Protein AF-A0A976EIW9-F1 (afdb_monomer_lite)

Structure (mmCIF, N/CA/C/O backbone):
data_AF-A0A976EIW9-F1
#
_entry.id   AF-A0A976EIW9-F1
#
loop_
_atom_site.group_PDB
_atom_site.id
_atom_site.type_symbol
_atom_site.label_atom_id
_atom_site.label_alt_id
_atom_site.label_comp_id
_atom_site.label_asym_id
_atom_site.label_entity_id
_atom_site.label_seq_id
_atom_site.pdbx_PDB_ins_code
_atom_site.Cartn_x
_atom_site.Cartn_y
_atom_site.Cartn_z
_atom_site.occupancy
_atom_site.B_iso_or_equiv
_atom_site.auth_seq_id
_atom_site.auth_comp_id
_atom_site.auth_asym_id
_atom_site.auth_atom_id
_atom_site.pdbx_PDB_model_num
ATOM 1 N N . MET A 1 1 ? -5.905 10.922 73.912 1.00 37.28 1 MET A N 1
ATOM 2 C CA . MET A 1 1 ? -5.628 12.313 74.341 1.00 37.28 1 MET A CA 1
ATOM 3 C C . MET A 1 1 ? -5.748 13.188 73.104 1.00 37.28 1 MET A C 1
ATOM 5 O O . MET A 1 1 ? -4.954 12.961 72.211 1.00 37.28 1 MET A O 1
ATOM 9 N N . PHE A 1 2 ? -6.686 14.102 72.864 1.00 36.53 2 PHE A N 1
ATOM 10 C CA . PHE A 1 2 ? -7.893 14.659 73.499 1.00 36.53 2 PHE A CA 1
ATOM 11 C C . PHE A 1 2 ? -8.875 14.882 72.313 1.00 36.53 2 PHE A C 1
ATOM 13 O O . PHE A 1 2 ? -8.432 15.310 71.257 1.00 36.53 2 PHE A O 1
ATOM 20 N N . HIS A 1 3 ? -10.076 14.302 72.273 1.00 32.69 3 HIS A N 1
ATOM 21 C CA . HIS A 1 3 ? -11.368 14.799 72.779 1.00 32.69 3 HIS A CA 1
ATOM 22 C C . HIS A 1 3 ? -11.937 16.111 72.160 1.00 32.69 3 HIS A C 1
ATOM 24 O O . HIS A 1 3 ? -11.468 17.184 72.512 1.00 32.69 3 HIS A O 1
ATOM 30 N N . ILE A 1 4 ? -13.043 15.934 71.390 1.00 37.38 4 ILE A N 1
ATOM 31 C CA . ILE A 1 4 ? -14.327 16.704 71.290 1.00 37.38 4 ILE A CA 1
ATOM 32 C C . ILE A 1 4 ? -14.274 18.174 70.801 1.00 37.38 4 ILE A C 1
ATOM 34 O O . ILE A 1 4 ? -13.335 18.883 71.107 1.00 37.38 4 ILE A O 1
ATOM 38 N N . ASN A 1 5 ? -15.218 18.753 70.039 1.00 33.84 5 ASN A N 1
ATOM 39 C CA . ASN A 1 5 ? -16.668 18.558 69.867 1.00 33.84 5 ASN A CA 1
ATOM 40 C C . ASN A 1 5 ? -17.166 19.280 68.581 1.00 33.84 5 ASN A C 1
ATOM 42 O O . ASN A 1 5 ? -16.613 20.311 68.208 1.00 33.84 5 ASN A O 1
ATOM 46 N N . ASN A 1 6 ? -18.254 18.781 67.981 1.00 39.19 6 ASN A N 1
ATOM 47 C CA . ASN A 1 6 ? -19.183 19.505 67.081 1.00 39.19 6 ASN A CA 1
ATOM 48 C C . ASN A 1 6 ? -20.196 20.306 67.945 1.00 39.19 6 ASN A C 1
ATOM 50 O O . ASN A 1 6 ? -20.383 19.901 69.098 1.00 39.19 6 ASN A O 1
ATOM 54 N N . PRO A 1 7 ? -20.862 21.389 67.472 1.00 48.81 7 PRO A N 1
ATOM 55 C CA . PRO A 1 7 ? -22.228 21.243 66.902 1.00 48.81 7 PRO A CA 1
ATOM 56 C C . PRO A 1 7 ? -22.649 22.326 65.856 1.00 48.81 7 PRO A C 1
ATOM 58 O O . PRO A 1 7 ? -22.110 23.425 65.833 1.00 48.81 7 PRO A O 1
ATOM 61 N N . LEU A 1 8 ? -23.435 21.948 64.833 1.00 37.03 8 LEU A N 1
ATOM 62 C CA . LEU A 1 8 ? -24.877 22.230 64.576 1.00 37.03 8 LEU A CA 1
ATOM 63 C C . LEU A 1 8 ? -25.307 23.708 64.397 1.00 37.03 8 LEU A C 1
ATOM 65 O O . LEU A 1 8 ? -25.127 24.510 65.302 1.00 37.03 8 LEU A O 1
ATOM 69 N N . GLU A 1 9 ? -25.985 23.995 63.271 1.00 35.09 9 GLU A N 1
ATOM 70 C CA . GLU A 1 9 ? -27.363 24.553 63.159 1.00 35.09 9 GLU A CA 1
ATOM 71 C C . GLU A 1 9 ? -27.594 25.533 61.984 1.00 35.09 9 GLU A C 1
ATOM 73 O O . GLU A 1 9 ? -26.761 26.377 61.670 1.00 35.09 9 GLU A O 1
ATOM 78 N N . GLY A 1 10 ? -28.810 25.442 61.416 1.00 33.94 10 GLY A N 1
ATOM 79 C CA . GLY A 1 10 ? -29.507 26.482 60.639 1.00 33.94 10 GLY A CA 1
ATOM 80 C C . GLY A 1 10 ? -29.412 26.321 59.117 1.00 33.94 10 GLY A C 1
ATOM 81 O O . GLY A 1 10 ? -28.324 26.281 58.567 1.00 33.94 10 GLY A O 1
ATOM 82 N N . GLY A 1 11 ? -30.476 26.251 58.320 1.00 33.97 11 GLY A N 1
ATOM 83 C CA . GLY A 1 11 ? -31.906 26.458 58.526 1.00 33.97 11 GLY A CA 1
ATOM 84 C C . GLY A 1 11 ? -32.572 26.518 57.139 1.00 33.97 11 GLY A C 1
ATOM 85 O O . GLY A 1 11 ? -31.956 26.943 56.163 1.00 33.97 11 GLY A O 1
ATOM 86 N N . GLU A 1 12 ? -33.802 26.024 57.049 1.00 35.94 12 GLU A N 1
ATOM 87 C CA . GLU A 1 12 ? -34.634 25.945 55.843 1.00 35.94 12 GLU A CA 1
ATOM 88 C C . GLU A 1 12 ? -35.041 27.324 55.290 1.00 35.94 12 GLU A C 1
ATOM 90 O O . GLU A 1 12 ? -35.293 28.244 56.063 1.00 35.94 12 GLU A O 1
ATOM 95 N N . ALA A 1 13 ? -35.258 27.429 53.970 1.00 37.19 13 ALA A N 1
ATOM 96 C CA . ALA A 1 13 ? -36.383 28.198 53.419 1.00 37.19 13 ALA A CA 1
ATOM 97 C C . ALA A 1 13 ? -36.671 27.830 51.952 1.00 37.19 13 ALA A C 1
ATOM 99 O O . ALA A 1 13 ? -35.917 28.115 51.025 1.00 37.19 13 ALA A O 1
ATOM 100 N N . THR A 1 14 ? -37.833 27.218 51.768 1.00 35.38 14 THR A N 1
ATOM 101 C CA . THR A 1 14 ? -38.538 26.943 50.516 1.00 35.38 14 THR A CA 1
ATOM 102 C C . THR A 1 14 ? -38.994 28.216 49.792 1.00 35.38 14 THR A C 1
ATOM 104 O O . THR A 1 14 ? -39.603 29.082 50.417 1.00 35.38 14 THR A O 1
ATOM 107 N N . ALA A 1 15 ? -38.879 28.259 48.461 1.00 38.59 15 ALA A N 1
ATOM 108 C CA . ALA A 1 15 ? -39.671 29.158 47.619 1.00 38.59 15 ALA A CA 1
ATOM 109 C C . ALA A 1 15 ? -40.375 28.359 46.513 1.00 38.59 15 ALA A C 1
ATOM 111 O O . ALA A 1 15 ? -39.777 27.909 45.540 1.00 38.59 15 ALA A O 1
ATOM 112 N N . ARG A 1 16 ? -41.685 28.175 46.706 1.00 36.56 16 ARG A N 1
ATOM 113 C CA . ARG A 1 16 ? -42.640 27.665 45.719 1.00 36.56 16 ARG A CA 1
ATOM 114 C C . ARG A 1 16 ? -42.837 28.719 44.628 1.00 36.56 16 ARG A C 1
ATOM 116 O O . ARG A 1 16 ? -43.225 29.844 44.948 1.00 36.56 16 ARG A O 1
ATOM 123 N N . HIS A 1 17 ? -42.696 28.348 43.357 1.00 37.19 17 HIS A N 1
ATOM 124 C CA . HIS A 1 17 ? -43.295 29.102 42.255 1.00 37.19 17 HIS A CA 1
ATOM 125 C C . HIS A 1 17 ? -44.243 28.229 41.429 1.00 37.19 17 HIS A C 1
ATOM 127 O O . HIS A 1 17 ? -43.867 27.280 40.753 1.00 37.19 17 HIS A O 1
ATOM 133 N N . LYS A 1 18 ? -45.511 28.587 41.637 1.00 38.09 18 LYS A N 1
ATOM 134 C CA . LYS A 1 18 ? -46.751 28.370 40.897 1.00 38.09 18 LYS A CA 1
ATOM 135 C C . LYS A 1 18 ? -46.611 27.885 39.447 1.00 38.09 18 LYS A C 1
ATOM 137 O O . LYS A 1 18 ? -46.052 28.563 38.595 1.00 38.09 18 LYS A O 1
ATOM 142 N N . PHE A 1 19 ? -47.266 26.752 39.208 1.00 31.73 19 PHE A N 1
ATOM 143 C CA . PHE A 1 19 ? -47.867 26.351 37.940 1.00 31.73 19 PHE A CA 1
ATOM 144 C C . PHE A 1 19 ? -49.027 27.293 37.573 1.00 31.73 19 PHE A C 1
ATOM 146 O O . PHE A 1 19 ? -49.918 27.504 38.395 1.00 31.73 19 PHE A O 1
ATOM 153 N N . GLU A 1 20 ? -49.063 27.748 36.322 1.00 35.25 20 GLU A N 1
ATOM 154 C CA . GLU A 1 20 ? -50.286 28.121 35.602 1.00 35.25 20 GLU A CA 1
ATOM 155 C C . GLU A 1 20 ? -50.246 27.464 34.206 1.00 35.25 20 GLU A C 1
ATOM 157 O O . GLU A 1 20 ? -49.209 27.531 33.540 1.00 35.25 20 GLU A O 1
ATOM 162 N N . PRO A 1 21 ? -51.322 26.784 33.764 1.00 43.28 21 PRO A N 1
ATOM 163 C CA . PRO A 1 21 ? -51.395 26.124 32.464 1.00 43.28 21 PRO A CA 1
ATOM 164 C C . PRO A 1 21 ? -52.108 27.000 31.421 1.00 43.28 21 PRO A C 1
ATOM 166 O O . PRO A 1 21 ? -52.952 27.809 31.788 1.00 43.28 21 PRO A O 1
ATOM 169 N N . HIS A 1 22 ? -51.793 26.761 30.137 1.00 31.56 22 HIS A N 1
ATOM 170 C CA . HIS A 1 22 ? -52.449 27.181 28.873 1.00 31.56 22 HIS A CA 1
ATOM 171 C C . HIS A 1 22 ? -51.373 27.724 27.907 1.00 31.56 22 HIS A C 1
ATOM 173 O O . HIS A 1 22 ? -50.565 28.552 28.291 1.00 31.56 22 HIS A O 1
ATOM 179 N N . ARG A 1 23 ? -51.232 27.303 26.647 1.00 37.03 23 ARG A N 1
ATOM 180 C CA . ARG A 1 23 ? -52.190 26.865 25.626 1.00 37.03 23 ARG A CA 1
ATOM 181 C C . ARG A 1 23 ? -51.560 25.785 24.743 1.00 37.03 23 ARG A C 1
ATOM 183 O O . ARG A 1 23 ? -50.399 25.878 24.360 1.00 37.03 23 ARG A O 1
ATOM 190 N N . VAL A 1 24 ? -52.393 24.820 24.374 1.00 40.66 24 VAL A N 1
ATOM 191 C CA . VAL A 1 24 ? -52.200 23.917 23.239 1.00 40.66 24 VAL A CA 1
ATOM 192 C C . VAL A 1 24 ? -52.216 24.763 21.965 1.00 40.66 24 VAL A C 1
ATOM 194 O O . VAL A 1 24 ? -53.214 25.428 21.702 1.00 40.66 24 VAL A O 1
ATOM 197 N N . ASN A 1 25 ? -51.129 24.742 21.195 1.00 35.72 25 ASN A N 1
ATOM 198 C CA . ASN A 1 25 ? -51.134 25.178 19.803 1.00 35.72 25 ASN A CA 1
ATOM 199 C C . ASN A 1 25 ? -50.901 23.951 18.922 1.00 35.72 25 ASN A C 1
ATOM 201 O O . ASN A 1 25 ? -49.904 23.242 19.060 1.00 35.72 25 ASN A O 1
ATOM 205 N N . GLU A 1 26 ? -51.882 23.707 18.060 1.00 39.16 26 GLU A N 1
ATOM 206 C CA . GLU A 1 26 ? -51.906 22.679 17.027 1.00 39.16 26 GLU A CA 1
ATOM 207 C C . GLU A 1 26 ? -50.726 22.810 16.047 1.00 39.16 26 GLU A C 1
ATOM 209 O O . GLU A 1 26 ? -50.229 23.916 15.808 1.00 39.16 26 GLU A O 1
ATOM 214 N N . PRO A 1 27 ? -50.282 21.701 15.431 1.00 36.59 27 PRO A N 1
ATOM 215 C CA . PRO A 1 27 ? -49.171 21.725 14.496 1.00 36.59 27 PRO A CA 1
ATOM 216 C C . PRO A 1 27 ? -49.603 22.288 13.135 1.00 36.59 27 PRO A C 1
ATOM 218 O O . PRO A 1 27 ? -50.502 21.766 12.468 1.00 36.59 27 PRO A O 1
ATOM 221 N N . LEU A 1 28 ? -48.901 23.333 12.694 1.00 36.38 28 LEU A N 1
ATOM 222 C CA . LEU A 1 28 ? -48.935 23.830 11.322 1.00 36.38 28 LEU A CA 1
ATOM 223 C C . LEU A 1 28 ? -48.510 22.708 10.363 1.00 36.38 28 LEU A C 1
ATOM 225 O O . LEU A 1 28 ? -47.370 22.247 10.364 1.00 36.38 28 LEU A O 1
ATOM 229 N N . LYS A 1 29 ? -49.465 22.268 9.538 1.00 39.59 29 LYS A N 1
ATOM 230 C CA . LYS A 1 29 ? -49.255 21.390 8.384 1.00 39.59 29 LYS A CA 1
ATOM 231 C C . LYS A 1 29 ? -48.404 22.113 7.337 1.00 39.59 29 LYS A C 1
ATOM 233 O O . LYS A 1 29 ? -48.944 22.730 6.421 1.00 39.59 29 LYS A 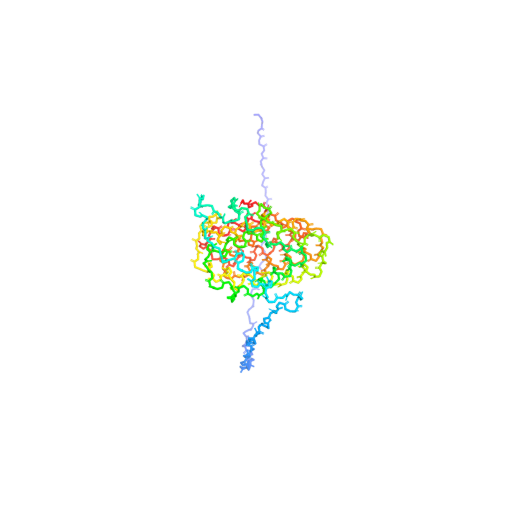O 1
ATOM 238 N N . GLU A 1 30 ? -47.087 21.987 7.427 1.00 35.94 30 GLU A N 1
ATOM 239 C CA . GLU A 1 30 ? -46.219 22.222 6.276 1.00 35.94 30 GLU A CA 1
ATOM 240 C C . GLU A 1 30 ? -46.241 20.987 5.372 1.00 35.94 30 GLU A C 1
ATOM 242 O O . GLU A 1 30 ? -45.741 19.909 5.701 1.00 35.94 30 GLU A O 1
ATOM 247 N N . LYS A 1 31 ? -46.879 21.153 4.211 1.00 37.44 31 LYS A N 1
ATOM 248 C CA . LYS A 1 31 ? -46.794 20.231 3.082 1.00 37.44 31 LYS A CA 1
ATOM 249 C C . LYS A 1 31 ? -45.329 20.137 2.651 1.00 37.44 31 LYS A C 1
ATOM 251 O O . LYS A 1 31 ? -44.821 21.028 1.981 1.00 37.44 31 LYS A O 1
ATOM 256 N N . ARG A 1 32 ? -44.649 19.055 3.032 1.00 33.72 32 ARG A N 1
ATOM 257 C CA . ARG A 1 32 ? -43.401 18.646 2.384 1.00 33.72 32 ARG A CA 1
ATOM 258 C C . ARG A 1 32 ? -43.752 17.949 1.079 1.00 33.72 32 ARG A C 1
ATOM 260 O O . ARG A 1 32 ? -44.224 16.813 1.080 1.00 33.72 32 ARG A O 1
ATOM 267 N N . ASP A 1 33 ? -43.517 18.658 -0.015 1.00 31.86 33 ASP A N 1
ATOM 268 C CA . ASP A 1 33 ? -43.526 18.100 -1.356 1.00 31.86 33 ASP A CA 1
ATOM 269 C C . ASP A 1 33 ? -42.524 16.944 -1.444 1.00 31.86 33 ASP A C 1
ATOM 271 O O . ASP A 1 33 ? -41.317 17.092 -1.228 1.00 31.86 33 ASP A O 1
ATOM 275 N N . MET A 1 34 ? -43.055 15.765 -1.768 1.00 38.59 34 MET A N 1
ATOM 276 C CA . MET A 1 34 ? -42.294 14.593 -2.175 1.00 38.59 34 MET A CA 1
ATOM 277 C C . MET A 1 34 ? -41.695 14.841 -3.563 1.00 38.59 34 MET A C 1
ATOM 279 O O . MET A 1 34 ? -42.198 14.359 -4.573 1.00 38.59 34 MET A O 1
ATOM 283 N N . ALA A 1 35 ? -40.587 15.575 -3.616 1.00 34.28 35 ALA A N 1
ATOM 284 C CA . ALA A 1 35 ? -39.688 15.551 -4.759 1.00 34.28 35 ALA A CA 1
ATOM 285 C C . ALA A 1 35 ? -38.586 14.522 -4.481 1.00 34.28 35 ALA A C 1
ATOM 287 O O . ALA A 1 35 ? -37.583 14.786 -3.820 1.00 34.28 35 ALA A O 1
ATOM 288 N N . SER A 1 36 ? -38.833 13.312 -4.979 1.00 35.66 36 SER A N 1
ATOM 289 C CA . SER A 1 36 ? -37.905 12.190 -5.073 1.00 35.66 36 SER A CA 1
ATOM 290 C C . SER A 1 36 ? -36.561 12.630 -5.671 1.00 35.66 36 SER A C 1
ATOM 292 O O . SER A 1 36 ? -36.378 12.620 -6.888 1.00 35.66 36 SER A O 1
ATOM 294 N N . ASN A 1 37 ? -35.591 12.979 -4.824 1.00 31.27 37 ASN A N 1
ATOM 295 C CA . ASN A 1 37 ? -34.235 13.299 -5.255 1.00 31.27 37 ASN A CA 1
ATOM 296 C C . ASN A 1 37 ? -33.452 11.997 -5.483 1.00 31.27 37 ASN A C 1
ATOM 298 O O . ASN A 1 37 ? -32.599 11.599 -4.691 1.00 31.27 37 ASN A O 1
ATOM 302 N N . LYS A 1 38 ? -33.767 11.316 -6.593 1.00 36.06 38 LYS A N 1
ATOM 303 C CA . LYS A 1 38 ? -32.890 10.324 -7.225 1.00 36.06 38 LYS A CA 1
ATOM 304 C C . LYS A 1 38 ? -31.635 11.058 -7.710 1.00 36.06 38 LYS A C 1
ATOM 306 O O . LYS A 1 38 ? -31.488 11.340 -8.897 1.00 36.06 38 LYS A O 1
ATOM 311 N N . LYS A 1 39 ? -30.713 11.381 -6.801 1.00 35.50 39 LYS A N 1
ATOM 312 C CA . LYS A 1 39 ? -29.354 11.772 -7.181 1.00 35.50 39 LYS A CA 1
ATOM 313 C C . LYS A 1 39 ? -28.628 10.526 -7.670 1.00 35.50 39 LYS A C 1
ATOM 315 O O . LYS A 1 39 ? -28.059 9.763 -6.901 1.00 35.50 39 LYS A O 1
ATOM 320 N N . SER A 1 40 ? -28.767 10.317 -8.976 1.00 33.44 40 SER A N 1
ATOM 321 C CA . SER A 1 40 ? -27.780 9.770 -9.902 1.00 33.44 40 SER A CA 1
ATOM 322 C C . SER A 1 40 ? -26.526 9.208 -9.224 1.00 33.44 40 SER A C 1
ATOM 324 O O . SER A 1 40 ? -25.564 9.941 -8.991 1.00 33.44 40 SER A O 1
ATOM 326 N N . LYS A 1 41 ? -26.502 7.888 -9.002 1.00 35.41 41 LYS A N 1
ATOM 327 C CA . LYS A 1 41 ? -25.251 7.124 -8.979 1.00 35.41 41 LYS A CA 1
ATOM 328 C C . LYS A 1 41 ? -24.613 7.297 -10.359 1.00 35.41 41 LYS A C 1
ATOM 330 O O . LYS A 1 41 ? -24.928 6.562 -11.289 1.00 35.41 41 LYS A O 1
ATOM 335 N N . LYS A 1 42 ? -23.786 8.331 -10.526 1.00 36.22 42 LYS A N 1
ATOM 336 C CA . LYS A 1 42 ? -22.831 8.372 -11.631 1.00 36.22 42 LYS A CA 1
ATOM 337 C C . LYS A 1 42 ? -21.886 7.207 -11.368 1.00 36.22 42 LYS A C 1
ATOM 339 O O . LYS A 1 42 ? -21.039 7.305 -10.489 1.00 36.22 42 LYS A O 1
ATOM 344 N N . ASN A 1 43 ? -22.067 6.111 -12.100 1.00 35.91 43 ASN A N 1
ATOM 345 C CA . ASN A 1 43 ? -20.972 5.193 -12.364 1.00 35.91 43 ASN A CA 1
ATOM 346 C C . ASN A 1 43 ? -19.874 6.046 -13.006 1.00 35.91 43 ASN A C 1
ATOM 348 O O . ASN A 1 43 ? -19.960 6.393 -14.182 1.00 35.91 43 ASN A O 1
ATOM 352 N N . GLN A 1 44 ? -18.901 6.477 -12.205 1.00 40.09 44 GLN A N 1
ATOM 353 C CA . GLN A 1 44 ? -17.611 6.867 -12.738 1.00 40.09 44 GLN A CA 1
ATOM 354 C C . GLN A 1 44 ? -17.020 5.578 -13.289 1.00 40.09 44 GLN A C 1
A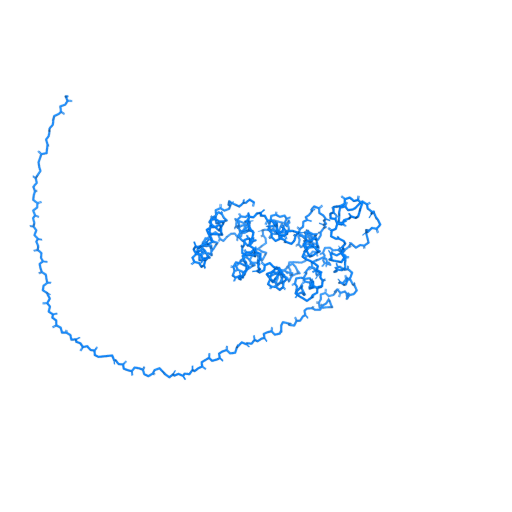TOM 356 O O . GLN A 1 44 ? -16.476 4.767 -12.546 1.00 40.09 44 GLN A O 1
ATOM 361 N N . THR A 1 45 ? -17.201 5.352 -14.585 1.00 43.00 45 THR A N 1
ATOM 362 C CA . THR A 1 45 ? -16.319 4.465 -15.329 1.00 43.00 45 THR A CA 1
ATOM 363 C C . THR A 1 45 ? -14.937 5.085 -15.176 1.00 43.00 45 THR A C 1
ATOM 365 O O . THR A 1 45 ? -14.642 6.101 -15.802 1.00 43.00 45 THR A O 1
ATOM 368 N N . GLN A 1 46 ? -14.156 4.581 -14.222 1.00 56.97 46 GLN A N 1
ATOM 369 C CA . GLN A 1 46 ? -12.778 5.001 -14.025 1.00 56.97 46 GLN A CA 1
ATOM 370 C C . GLN A 1 46 ? -12.064 4.672 -15.337 1.00 56.97 46 GLN A C 1
ATOM 372 O O . GLN A 1 46 ? -11.989 3.505 -15.722 1.00 56.97 46 GLN A O 1
ATOM 377 N N . THR A 1 47 ? -11.648 5.694 -16.085 1.00 68.31 47 THR A N 1
ATOM 378 C CA . THR A 1 47 ? -10.828 5.482 -17.277 1.00 68.31 47 THR A CA 1
ATOM 379 C C . THR A 1 47 ? -9.571 4.752 -16.821 1.00 68.31 47 THR A C 1
ATOM 381 O O . THR A 1 47 ? -8.853 5.253 -15.956 1.00 68.31 47 THR A O 1
ATOM 384 N N . LEU A 1 48 ? -9.353 3.548 -17.348 1.00 83.19 48 LEU A N 1
ATOM 385 C CA . LEU A 1 48 ? -8.174 2.746 -17.037 1.00 83.19 48 LEU A CA 1
ATOM 386 C C . LEU A 1 48 ? -6.924 3.514 -17.470 1.00 83.19 48 LEU A C 1
ATOM 388 O O . LEU A 1 48 ? -6.814 3.892 -18.634 1.00 83.19 48 LEU A O 1
ATOM 392 N N . LEU A 1 49 ? -6.002 3.724 -16.531 1.00 92.81 49 LEU A N 1
ATOM 393 C CA . LEU A 1 49 ? -4.678 4.266 -16.817 1.00 92.81 49 LEU A CA 1
ATOM 394 C C . LEU A 1 49 ? -3.931 3.282 -17.727 1.00 92.81 49 LEU A C 1
ATOM 396 O O . LEU A 1 49 ? -3.900 2.076 -17.447 1.00 92.81 49 LEU A O 1
ATOM 400 N N . LEU A 1 50 ? -3.369 3.779 -18.825 1.00 94.69 50 LEU A N 1
ATOM 401 C CA . LEU A 1 50 ? -2.613 2.973 -19.778 1.00 94.69 50 LEU A CA 1
ATOM 402 C C . LEU A 1 50 ? -1.107 3.137 -19.533 1.00 94.69 50 LEU A C 1
ATOM 404 O O . LEU A 1 50 ? -0.675 4.221 -19.139 1.00 94.69 50 LEU A O 1
ATOM 408 N N . PRO A 1 51 ? -0.274 2.113 -19.808 1.00 95.81 51 PRO A N 1
ATOM 409 C CA . PRO A 1 51 ? 1.182 2.231 -19.673 1.00 95.81 51 PRO A CA 1
ATOM 410 C C . PRO A 1 51 ? 1.769 3.441 -20.417 1.00 95.81 51 PRO A C 1
ATOM 412 O O . PRO A 1 51 ? 2.590 4.182 -19.864 1.00 95.81 51 PRO A O 1
ATOM 415 N N . ALA A 1 52 ? 1.266 3.707 -21.626 1.00 94.88 52 ALA A N 1
ATOM 416 C CA . ALA A 1 52 ? 1.671 4.844 -22.448 1.00 94.88 52 ALA A CA 1
ATOM 417 C C . ALA A 1 52 ? 1.452 6.211 -21.769 1.00 94.88 52 ALA A C 1
ATOM 419 O O . ALA A 1 52 ? 2.247 7.123 -21.997 1.00 94.88 52 ALA A O 1
ATOM 420 N N . ASP A 1 53 ? 0.452 6.349 -20.888 1.00 95.38 53 ASP A N 1
ATOM 421 C CA . ASP A 1 53 ? 0.171 7.601 -20.166 1.00 95.38 53 ASP A CA 1
ATOM 422 C C . ASP A 1 53 ? 1.297 7.980 -19.188 1.00 95.38 53 ASP A C 1
ATOM 424 O O . ASP A 1 53 ? 1.437 9.146 -18.808 1.00 95.38 53 ASP A O 1
ATOM 428 N N . LEU A 1 54 ? 2.116 7.002 -18.786 1.00 96.12 54 LEU A N 1
ATOM 429 C CA . LEU A 1 54 ? 3.285 7.190 -17.924 1.00 96.12 54 LEU A CA 1
ATOM 430 C C . LEU A 1 54 ? 4.615 7.062 -18.685 1.00 96.12 54 LEU A C 1
ATOM 432 O O . LEU A 1 54 ? 5.688 7.158 -18.082 1.00 96.12 54 LEU A O 1
ATOM 436 N N . GLY A 1 55 ? 4.575 6.853 -20.002 1.00 96.38 55 GLY A N 1
ATOM 437 C CA . GLY A 1 55 ? 5.766 6.559 -20.799 1.00 96.38 55 GLY A CA 1
ATOM 438 C C . GLY A 1 55 ? 6.379 5.189 -20.491 1.00 96.38 55 GLY A C 1
ATOM 439 O O . GLY A 1 55 ? 7.586 5.023 -20.633 1.00 96.38 55 GLY A O 1
ATOM 440 N N . ILE A 1 56 ? 5.566 4.228 -20.043 1.00 97.81 56 ILE A N 1
ATOM 441 C CA . ILE A 1 56 ? 5.941 2.819 -19.886 1.00 97.81 56 ILE A CA 1
ATOM 442 C C . ILE A 1 56 ? 5.431 2.052 -21.108 1.00 97.81 56 ILE A C 1
ATOM 444 O O . ILE A 1 56 ? 4.310 2.274 -21.562 1.00 97.81 56 ILE A O 1
ATOM 448 N N . SER A 1 57 ? 6.246 1.157 -21.667 1.00 97.44 57 SER A N 1
ATOM 449 C CA . SER A 1 57 ? 5.791 0.296 -22.761 1.00 97.44 57 SER A CA 1
ATOM 450 C C . SER A 1 57 ? 4.883 -0.816 -22.230 1.00 97.44 57 SER A C 1
ATOM 452 O O . SER A 1 57 ? 5.093 -1.325 -21.128 1.00 97.44 57 SER A O 1
ATOM 454 N N . ASP A 1 58 ? 3.909 -1.249 -23.034 1.00 96.62 58 ASP A N 1
ATOM 455 C CA . ASP A 1 58 ? 3.041 -2.377 -22.666 1.00 96.62 58 ASP A CA 1
ATOM 456 C C . ASP A 1 58 ? 3.858 -3.645 -22.373 1.00 96.62 58 ASP A C 1
ATOM 458 O O . ASP A 1 58 ? 3.541 -4.388 -21.448 1.00 96.62 58 ASP A O 1
ATOM 462 N N . SER A 1 59 ? 4.955 -3.856 -23.114 1.00 96.69 59 SER A N 1
ATOM 463 C CA . SER A 1 59 ? 5.872 -4.976 -22.883 1.00 96.69 59 SER A CA 1
ATOM 464 C C . SER A 1 59 ? 6.553 -4.885 -21.522 1.00 96.69 59 SER A C 1
ATOM 466 O O . SER A 1 59 ? 6.602 -5.886 -20.820 1.00 96.69 59 SER A O 1
ATOM 468 N N . LEU A 1 60 ? 7.060 -3.710 -21.128 1.00 96.62 60 LEU A N 1
ATOM 469 C CA . LEU A 1 60 ? 7.722 -3.545 -19.832 1.00 96.62 60 LEU A CA 1
ATOM 470 C C . LEU A 1 60 ? 6.735 -3.761 -18.682 1.00 96.62 60 LEU A C 1
ATOM 472 O O . LEU A 1 60 ? 7.060 -4.425 -17.699 1.00 96.62 60 LEU A O 1
ATOM 476 N N . TYR A 1 61 ? 5.511 -3.246 -18.823 1.00 97.94 61 TYR A N 1
ATOM 477 C CA . TYR A 1 61 ? 4.460 -3.471 -17.838 1.00 97.94 61 TYR A CA 1
ATOM 478 C C . TYR A 1 61 ? 4.069 -4.953 -17.735 1.00 97.94 61 TYR A C 1
ATOM 480 O O . TYR A 1 61 ? 3.995 -5.490 -16.632 1.00 97.94 61 TYR A O 1
ATOM 488 N N . ALA A 1 62 ? 3.882 -5.639 -18.865 1.00 96.81 62 ALA A N 1
ATOM 489 C CA . ALA A 1 62 ? 3.569 -7.067 -18.886 1.00 96.81 62 ALA A CA 1
ATOM 490 C C . ALA A 1 62 ? 4.692 -7.922 -18.274 1.00 96.81 62 ALA A C 1
ATOM 492 O O . ALA A 1 62 ? 4.406 -8.841 -17.502 1.00 96.81 62 ALA A O 1
ATOM 493 N N . THR A 1 63 ? 5.958 -7.595 -18.562 1.00 96.06 63 THR A N 1
ATOM 494 C CA . THR A 1 63 ? 7.119 -8.235 -17.927 1.00 96.06 63 THR A CA 1
ATOM 495 C C . THR A 1 63 ? 7.098 -8.022 -16.418 1.00 96.06 63 THR A C 1
ATOM 497 O O . THR A 1 63 ? 7.264 -8.987 -15.684 1.00 96.06 63 THR A O 1
ATOM 500 N N . CYS A 1 64 ? 6.808 -6.806 -15.944 1.00 96.62 64 CYS A N 1
ATOM 501 C CA . CYS A 1 64 ? 6.695 -6.507 -14.514 1.00 96.62 64 CYS A CA 1
ATOM 502 C C . CYS A 1 64 ? 5.611 -7.344 -13.822 1.00 96.62 64 CYS A C 1
ATOM 504 O O . CYS A 1 64 ? 5.861 -7.970 -12.795 1.00 96.62 64 CYS A O 1
ATOM 506 N N . VAL A 1 65 ? 4.407 -7.395 -14.402 1.00 97.38 65 VAL A N 1
ATOM 507 C CA . VAL A 1 65 ? 3.291 -8.174 -13.843 1.00 97.38 65 VAL A CA 1
ATOM 508 C C . VAL A 1 65 ? 3.636 -9.664 -13.787 1.00 97.38 65 VAL A C 1
ATOM 510 O O . VAL A 1 65 ? 3.333 -10.324 -12.798 1.00 97.38 65 VAL A O 1
ATOM 513 N N . THR A 1 66 ? 4.291 -10.188 -14.823 1.00 95.25 66 THR A N 1
ATOM 514 C CA . THR A 1 66 ? 4.743 -11.587 -14.865 1.00 95.25 66 THR A CA 1
ATOM 515 C C . THR A 1 66 ? 5.814 -11.842 -13.806 1.00 95.25 66 THR A C 1
ATOM 517 O O . THR A 1 66 ? 5.684 -12.763 -13.011 1.00 95.25 66 THR A O 1
ATOM 520 N N . PHE A 1 67 ? 6.825 -10.974 -13.737 1.00 93.94 67 PHE A N 1
ATOM 521 C CA . PHE A 1 67 ? 7.922 -11.069 -12.778 1.00 93.94 67 PHE A CA 1
ATOM 522 C C . PHE A 1 67 ? 7.435 -11.088 -11.324 1.00 93.94 67 PHE A C 1
ATOM 524 O O . PHE A 1 67 ? 7.940 -11.883 -10.537 1.00 93.94 67 PHE A O 1
ATOM 531 N N . LEU A 1 68 ? 6.464 -10.237 -10.976 1.00 94.75 68 LEU A N 1
ATOM 532 C CA . LEU A 1 68 ? 5.967 -10.109 -9.604 1.00 94.75 68 LEU A CA 1
ATOM 533 C C . LEU A 1 68 ? 4.938 -11.179 -9.228 1.00 94.75 68 LEU A C 1
ATOM 535 O O . LEU A 1 68 ? 4.957 -11.667 -8.101 1.00 94.75 68 LEU A O 1
ATOM 539 N N . PHE A 1 69 ? 4.008 -11.494 -10.133 1.00 96.50 69 PHE A N 1
ATOM 540 C CA . PHE A 1 69 ? 2.778 -12.206 -9.772 1.00 96.50 69 PHE A CA 1
ATOM 541 C C . PHE A 1 69 ? 2.600 -13.549 -10.487 1.00 96.50 69 PHE A C 1
ATOM 543 O O . PHE A 1 69 ? 1.836 -14.380 -10.009 1.00 96.50 69 PHE A O 1
ATOM 550 N N . ASP A 1 70 ? 3.299 -13.796 -11.599 1.00 94.81 70 ASP A N 1
ATOM 551 C CA . ASP A 1 70 ? 3.254 -15.075 -12.322 1.00 94.81 70 ASP A CA 1
ATOM 552 C C . ASP A 1 70 ? 4.458 -15.945 -11.951 1.00 94.81 70 ASP A C 1
ATOM 554 O O . ASP A 1 70 ? 5.297 -16.313 -12.775 1.00 94.81 70 ASP A O 1
ATOM 558 N N . ARG A 1 71 ? 4.578 -16.201 -10.648 1.00 90.12 71 ARG A N 1
ATOM 559 C CA . ARG A 1 71 ? 5.670 -16.968 -10.049 1.00 90.12 71 ARG A CA 1
ATOM 560 C C . ARG A 1 71 ? 5.121 -18.159 -9.265 1.00 90.12 71 ARG A C 1
ATOM 562 O O . ARG A 1 71 ? 3.972 -18.102 -8.811 1.00 90.12 71 ARG A O 1
ATOM 569 N N . PRO A 1 72 ? 5.914 -19.228 -9.084 1.00 88.69 72 PRO A N 1
ATOM 570 C CA . PRO A 1 72 ? 5.580 -20.285 -8.141 1.00 88.69 72 PRO A CA 1
ATOM 571 C C . PRO A 1 72 ? 5.378 -19.716 -6.731 1.00 88.69 72 PRO A C 1
ATOM 573 O O . PRO A 1 72 ? 6.122 -18.841 -6.289 1.00 88.69 72 PRO A O 1
ATOM 576 N N . GLU A 1 73 ? 4.379 -20.227 -6.012 1.00 86.50 73 GLU A N 1
ATOM 577 C CA . GLU A 1 73 ? 4.112 -19.830 -4.618 1.00 86.50 73 GLU A CA 1
ATOM 578 C C . GLU A 1 73 ? 5.230 -20.280 -3.669 1.00 86.50 73 GLU A C 1
ATOM 580 O O . GLU A 1 73 ? 5.435 -19.693 -2.609 1.00 86.50 73 GLU A O 1
ATOM 585 N N . LYS A 1 74 ? 5.952 -21.335 -4.057 1.00 82.25 74 LYS A N 1
ATOM 586 C CA . LYS A 1 74 ? 7.139 -21.844 -3.380 1.00 82.25 74 LYS A CA 1
ATOM 587 C C . LYS A 1 74 ? 8.163 -22.252 -4.421 1.00 82.25 74 LYS A C 1
ATOM 589 O O . LYS A 1 74 ? 7.809 -22.883 -5.416 1.00 82.25 74 LYS A O 1
ATOM 594 N N . ASP A 1 75 ? 9.411 -21.910 -4.163 1.00 76.06 75 ASP A N 1
ATOM 595 C CA . ASP A 1 75 ? 10.558 -22.426 -4.883 1.00 76.06 75 ASP A CA 1
ATOM 596 C C . ASP A 1 75 ? 10.642 -23.950 -4.693 1.00 76.06 75 ASP A C 1
ATOM 598 O O . ASP A 1 75 ? 10.453 -24.479 -3.593 1.00 76.06 75 ASP A O 1
ATOM 602 N N . GLU A 1 76 ? 10.874 -24.674 -5.787 1.00 71.00 76 GLU A N 1
ATOM 603 C CA . GLU A 1 76 ? 10.852 -26.141 -5.789 1.00 71.00 76 GLU A CA 1
ATOM 604 C C . GLU A 1 76 ? 12.068 -26.758 -5.076 1.00 71.00 76 GLU A C 1
ATOM 606 O O . GLU A 1 76 ? 12.010 -27.918 -4.659 1.00 71.00 76 GLU A O 1
ATOM 611 N N . LEU A 1 77 ? 13.161 -26.003 -4.919 1.00 67.81 77 LEU A N 1
ATOM 612 C CA . LEU A 1 77 ? 14.421 -26.467 -4.342 1.00 67.81 77 LEU A CA 1
ATOM 613 C C . LEU A 1 77 ? 14.457 -26.283 -2.824 1.00 67.81 77 LEU A C 1
ATOM 615 O O . LEU A 1 77 ? 14.896 -27.192 -2.114 1.00 67.81 77 LEU A O 1
ATOM 619 N N . ASN A 1 78 ? 14.014 -25.130 -2.315 1.00 72.75 78 ASN A N 1
ATOM 620 C CA . ASN A 1 78 ? 14.091 -24.799 -0.887 1.00 72.75 78 ASN A CA 1
ATOM 621 C C . ASN A 1 78 ? 12.722 -24.616 -0.201 1.00 72.75 78 ASN A C 1
ATOM 623 O O . ASN A 1 78 ? 12.657 -24.603 1.029 1.00 72.75 78 ASN A O 1
ATOM 627 N N . GLY A 1 79 ? 11.624 -24.546 -0.961 1.00 78.88 79 GLY A N 1
ATOM 628 C CA . GLY A 1 79 ? 10.276 -24.342 -0.428 1.00 78.88 79 GLY A CA 1
ATOM 629 C C . GLY A 1 79 ? 9.996 -22.922 0.076 1.00 78.88 79 GLY A C 1
ATOM 630 O O . GLY A 1 79 ? 8.966 -22.716 0.727 1.00 78.88 79 GLY A O 1
ATOM 631 N N . GLU A 1 80 ? 10.893 -21.969 -0.186 1.00 84.56 80 GLU A N 1
ATOM 632 C CA . GLU A 1 80 ? 10.784 -20.558 0.191 1.00 84.56 80 GLU A CA 1
ATOM 633 C C . GLU A 1 80 ? 10.104 -19.734 -0.914 1.00 84.56 80 GLU A C 1
ATOM 635 O O . GLU A 1 80 ? 9.757 -20.242 -1.977 1.00 84.56 80 GLU A O 1
ATOM 640 N N . ALA A 1 81 ? 9.876 -18.444 -0.666 1.00 87.81 81 ALA A N 1
ATOM 641 C CA . ALA A 1 81 ? 9.388 -17.532 -1.697 1.00 87.81 81 ALA A CA 1
ATOM 642 C C . ALA A 1 81 ? 10.395 -17.395 -2.855 1.00 87.81 81 ALA A C 1
ATOM 644 O O . ALA A 1 81 ? 11.604 -17.396 -2.632 1.00 87.81 81 ALA A O 1
ATOM 645 N N . TRP A 1 82 ? 9.894 -17.202 -4.080 1.00 87.31 82 TRP A N 1
ATOM 646 C CA . TRP A 1 82 ? 10.706 -17.181 -5.307 1.00 87.31 82 TRP A CA 1
ATOM 647 C C . TRP A 1 82 ? 11.866 -16.170 -5.279 1.00 87.31 82 TRP A C 1
ATOM 649 O O . TRP A 1 82 ? 12.940 -16.460 -5.791 1.00 87.31 82 TRP A O 1
ATOM 659 N N . TYR A 1 83 ? 11.700 -15.011 -4.634 1.00 86.31 83 TYR A N 1
ATOM 660 C CA . TYR A 1 83 ? 12.751 -13.987 -4.538 1.00 86.31 83 TYR A CA 1
ATOM 661 C C . TYR A 1 83 ? 13.905 -14.364 -3.588 1.00 86.31 83 TYR A C 1
ATOM 663 O O . TYR A 1 83 ? 14.890 -13.633 -3.517 1.00 86.31 83 TYR A O 1
ATOM 671 N N . TRP A 1 84 ? 13.804 -15.483 -2.861 1.00 85.62 84 TRP A N 1
ATOM 672 C CA . TRP A 1 84 ? 14.902 -16.055 -2.072 1.00 85.62 84 TRP A CA 1
ATOM 673 C C . TRP A 1 84 ? 15.658 -17.170 -2.798 1.00 85.62 84 TRP A C 1
ATOM 675 O O . TRP A 1 84 ? 16.638 -17.693 -2.261 1.00 85.62 84 TRP A O 1
ATOM 685 N N . SER A 1 85 ? 15.217 -17.556 -3.998 1.00 77.81 85 SER A N 1
ATOM 686 C CA . SER A 1 85 ? 15.890 -18.599 -4.762 1.00 77.81 85 SER A CA 1
ATOM 687 C C . SER A 1 85 ? 17.318 -18.180 -5.123 1.00 77.81 85 SER A C 1
ATOM 689 O O . SER A 1 85 ? 17.586 -17.032 -5.481 1.00 77.81 85 SER A O 1
ATOM 691 N N . LEU A 1 86 ? 18.255 -19.123 -5.007 1.00 60.38 86 LEU A N 1
ATOM 692 C CA . LEU A 1 86 ? 19.675 -18.922 -5.319 1.00 60.38 86 LEU A CA 1
ATOM 693 C C . LEU A 1 86 ? 19.979 -19.057 -6.818 1.00 60.38 86 LEU A C 1
ATOM 695 O O . LEU A 1 86 ? 21.137 -18.881 -7.212 1.00 60.38 86 LEU A O 1
ATOM 699 N N . ASP A 1 87 ? 18.976 -19.367 -7.646 1.00 63.69 87 ASP A N 1
ATOM 700 C CA . ASP A 1 87 ? 19.140 -19.484 -9.091 1.00 63.69 87 ASP A CA 1
ATOM 701 C C . ASP A 1 87 ? 19.378 -18.096 -9.707 1.00 63.69 87 ASP A C 1
ATOM 703 O O . ASP A 1 87 ? 18.483 -17.314 -10.024 1.00 63.69 87 ASP A O 1
ATOM 707 N N . ALA A 1 88 ? 20.668 -17.789 -9.844 1.00 48.56 88 ALA A N 1
ATOM 708 C CA . ALA A 1 88 ? 21.217 -16.502 -10.251 1.00 48.56 88 ALA A CA 1
ATOM 709 C C . ALA A 1 88 ? 20.873 -16.075 -11.692 1.00 48.56 88 ALA A C 1
ATOM 711 O O . ALA A 1 88 ? 21.200 -14.952 -12.075 1.00 48.56 88 ALA A O 1
ATOM 712 N N . ASP A 1 89 ? 20.192 -16.909 -12.477 1.00 53.09 89 ASP A N 1
ATOM 713 C CA . ASP A 1 89 ? 19.819 -16.592 -13.860 1.00 53.09 89 ASP A CA 1
ATOM 714 C C . ASP A 1 89 ? 18.555 -15.710 -13.964 1.00 53.09 89 ASP A C 1
ATOM 716 O O . ASP A 1 89 ? 18.233 -15.220 -15.043 1.00 53.09 89 ASP A O 1
ATOM 720 N N . GLU A 1 90 ? 17.863 -15.415 -12.854 1.00 56.19 90 GLU A N 1
ATOM 721 C CA . GLU A 1 90 ? 16.647 -14.578 -12.862 1.00 56.19 90 GLU A CA 1
ATOM 722 C C . GLU A 1 90 ? 16.889 -13.046 -12.809 1.00 56.19 90 GLU A C 1
ATOM 724 O O . GLU A 1 90 ? 15.948 -12.260 -12.679 1.00 56.19 90 GLU A O 1
ATOM 729 N N . HIS A 1 91 ? 18.137 -12.584 -12.952 1.00 55.25 91 HIS A N 1
ATOM 730 C CA . HIS A 1 91 ? 18.561 -11.189 -12.718 1.00 55.25 91 HIS A CA 1
ATOM 731 C C . HIS A 1 91 ? 18.229 -10.160 -13.826 1.00 55.25 91 HIS A C 1
ATOM 733 O O . HIS A 1 91 ? 18.785 -9.060 -13.823 1.00 55.25 91 HIS A O 1
ATOM 739 N N . GLU A 1 92 ? 17.341 -10.441 -14.783 1.00 70.69 92 GLU A N 1
ATOM 740 C CA . GLU A 1 92 ? 17.137 -9.520 -15.920 1.00 70.69 92 GLU A CA 1
ATOM 741 C C . GLU A 1 92 ? 16.094 -8.415 -15.693 1.00 70.69 92 GLU A C 1
ATOM 743 O O . GLU A 1 92 ? 16.076 -7.428 -16.435 1.00 70.69 92 GLU A O 1
ATOM 748 N N . PHE A 1 93 ? 15.246 -8.509 -14.663 1.00 88.75 93 PHE A N 1
ATOM 749 C CA . PHE A 1 93 ? 14.251 -7.469 -14.398 1.00 88.75 93 PHE A CA 1
ATOM 750 C C . PHE A 1 93 ? 14.752 -6.435 -13.384 1.00 88.75 93 PHE A C 1
ATOM 752 O O . PHE A 1 93 ? 14.518 -6.553 -12.185 1.00 88.75 93 PHE A O 1
ATOM 759 N N . ASN A 1 94 ? 15.418 -5.389 -13.880 1.00 90.19 94 ASN A N 1
ATOM 760 C CA . ASN A 1 94 ? 15.967 -4.308 -13.055 1.00 90.19 94 ASN A CA 1
ATOM 761 C C . ASN A 1 94 ? 15.498 -2.907 -13.512 1.00 90.19 94 ASN A C 1
ATOM 763 O O . ASN A 1 94 ? 16.276 -2.168 -14.125 1.00 90.19 94 ASN A O 1
ATOM 767 N N . PRO A 1 95 ? 14.226 -2.530 -13.274 1.00 94.56 95 PRO A N 1
ATOM 768 C CA . PRO A 1 95 ? 13.742 -1.182 -13.560 1.00 94.56 95 PRO A CA 1
ATOM 769 C C . PRO A 1 95 ? 14.480 -0.119 -12.739 1.00 94.56 95 PRO A C 1
ATOM 771 O O . PRO A 1 95 ? 14.778 -0.310 -11.561 1.00 94.56 95 PRO A O 1
ATOM 774 N N . SER A 1 96 ? 14.698 1.051 -13.331 1.00 96.44 96 SER A N 1
ATOM 775 C CA . SER A 1 96 ? 15.157 2.237 -12.603 1.00 96.44 96 SER A CA 1
ATOM 776 C C . SER A 1 96 ? 14.133 2.693 -11.544 1.00 96.44 96 SER A C 1
ATOM 778 O O . SER A 1 96 ? 12.946 2.368 -11.655 1.00 96.44 96 SER A O 1
ATOM 780 N N . PRO A 1 97 ? 14.518 3.514 -10.545 1.00 97.38 97 PRO A N 1
ATOM 781 C CA . PRO A 1 97 ? 13.578 4.022 -9.539 1.00 97.38 97 PRO A CA 1
ATOM 782 C C . PRO A 1 97 ? 12.345 4.720 -10.136 1.00 97.38 97 PRO A C 1
ATOM 784 O O . PRO A 1 97 ? 11.215 4.486 -9.705 1.00 97.38 97 PRO A O 1
ATOM 787 N N . ILE A 1 98 ? 12.532 5.527 -11.186 1.00 97.94 98 ILE A N 1
ATOM 788 C CA . ILE A 1 98 ? 11.416 6.195 -11.869 1.00 97.94 98 ILE A CA 1
ATOM 789 C C . ILE A 1 98 ? 10.505 5.205 -12.607 1.00 97.94 98 ILE A C 1
ATOM 791 O O . ILE A 1 98 ? 9.286 5.388 -12.628 1.00 97.94 98 ILE A O 1
ATOM 795 N N . GLU A 1 99 ? 11.056 4.136 -13.184 1.00 97.94 99 GLU A N 1
ATOM 796 C CA . GLU A 1 99 ? 10.254 3.067 -13.782 1.00 97.94 99 GLU A CA 1
ATOM 797 C C . GLU A 1 99 ? 9.486 2.302 -12.708 1.00 97.94 99 GLU A C 1
ATOM 799 O O . GLU A 1 99 ? 8.292 2.080 -12.883 1.00 97.94 99 GLU A O 1
ATOM 804 N N . TRP A 1 100 ? 10.106 1.985 -11.567 1.00 97.81 100 TRP A N 1
ATOM 805 C CA . TRP A 1 100 ? 9.426 1.338 -10.446 1.00 97.81 100 TRP A CA 1
ATOM 806 C C . TRP A 1 100 ? 8.225 2.135 -9.944 1.00 97.81 100 TRP A C 1
ATOM 808 O O . TRP A 1 100 ? 7.162 1.553 -9.741 1.00 97.81 100 TRP A O 1
ATOM 818 N N . VAL A 1 101 ? 8.346 3.454 -9.783 1.00 98.25 101 VAL A N 1
ATOM 819 C CA . VAL A 1 101 ? 7.220 4.298 -9.343 1.00 98.25 101 VAL A CA 1
ATOM 820 C C . VAL A 1 101 ? 6.090 4.306 -10.371 1.00 98.25 101 VAL A C 1
ATOM 822 O O . VAL A 1 101 ? 4.914 4.199 -10.012 1.00 98.25 101 VAL A O 1
ATOM 825 N N . LYS A 1 102 ? 6.414 4.354 -11.665 1.00 98.44 102 LYS A N 1
ATOM 826 C CA . LYS A 1 102 ? 5.412 4.285 -12.740 1.00 98.44 102 LYS A CA 1
ATOM 827 C C . LYS A 1 102 ? 4.754 2.908 -12.836 1.00 98.44 102 LYS A C 1
ATOM 829 O O . LYS A 1 102 ? 3.539 2.822 -13.003 1.00 98.44 102 LYS A O 1
ATOM 834 N N . LEU A 1 103 ? 5.526 1.835 -12.686 1.00 98.56 103 LEU A N 1
ATOM 835 C CA . LEU A 1 103 ? 5.027 0.462 -12.648 1.00 98.56 103 LEU A CA 1
ATOM 836 C C . LEU A 1 103 ? 4.106 0.249 -11.441 1.00 98.56 103 LEU A C 1
ATOM 838 O O . LEU A 1 103 ? 2.997 -0.243 -11.621 1.00 98.56 103 LEU A O 1
ATOM 842 N N . GLN A 1 104 ? 4.497 0.701 -10.244 1.00 98.19 104 GLN A N 1
ATOM 843 C CA . GLN A 1 104 ? 3.645 0.680 -9.048 1.00 98.19 104 GLN A CA 1
ATOM 844 C C . GLN A 1 104 ? 2.358 1.485 -9.256 1.00 98.19 104 GLN A C 1
ATOM 846 O O . GLN A 1 104 ? 1.275 0.999 -8.941 1.00 98.19 104 GLN A O 1
ATOM 851 N N . THR A 1 105 ? 2.447 2.668 -9.875 1.00 98.50 105 THR A N 1
ATOM 852 C CA . THR A 1 105 ? 1.270 3.478 -10.236 1.00 98.50 105 THR A CA 1
ATOM 853 C C . THR A 1 105 ? 0.293 2.683 -11.109 1.00 98.50 105 THR A C 1
ATOM 855 O O . THR A 1 105 ? -0.902 2.644 -10.814 1.00 98.50 105 THR A O 1
ATOM 858 N N . LEU A 1 106 ? 0.787 2.007 -12.154 1.00 98.38 106 LEU A N 1
ATOM 859 C CA . LEU A 1 106 ? -0.033 1.169 -13.038 1.00 98.38 106 LEU A CA 1
ATOM 860 C C . LEU A 1 106 ? -0.615 -0.041 -12.304 1.00 98.38 106 LEU A C 1
ATOM 862 O O . LEU A 1 106 ? -1.807 -0.307 -12.436 1.00 98.38 106 LEU A O 1
ATOM 866 N N . ILE A 1 107 ? 0.195 -0.749 -11.509 1.00 98.31 107 ILE A N 1
ATOM 867 C CA . ILE A 1 107 ? -0.251 -1.890 -10.698 1.00 98.31 107 ILE A CA 1
ATOM 868 C C . ILE A 1 107 ? -1.389 -1.454 -9.773 1.00 98.31 107 ILE A C 1
ATOM 870 O O . ILE A 1 107 ? -2.454 -2.061 -9.803 1.00 98.31 107 ILE A O 1
ATOM 874 N N . PHE A 1 108 ? -1.228 -0.373 -9.008 1.00 98.25 108 PHE A N 1
ATOM 875 C CA . PHE A 1 108 ? -2.266 0.099 -8.089 1.00 98.25 108 PHE A CA 1
ATOM 876 C C . PHE A 1 108 ? -3.532 0.543 -8.825 1.00 98.25 108 PHE A C 1
ATOM 878 O O . PHE A 1 108 ? -4.639 0.213 -8.400 1.00 98.25 108 PHE A O 1
ATOM 885 N N . ALA A 1 109 ? -3.385 1.237 -9.957 1.00 97.75 109 ALA A N 1
ATOM 886 C CA . ALA A 1 109 ? -4.512 1.710 -10.755 1.00 97.75 109 ALA A CA 1
ATOM 887 C C . ALA A 1 109 ? -5.329 0.572 -11.391 1.00 97.75 109 ALA A C 1
ATOM 889 O O . ALA A 1 109 ? -6.533 0.729 -11.593 1.00 97.75 109 ALA A O 1
ATOM 890 N N . ARG A 1 110 ? -4.684 -0.553 -11.723 1.00 97.25 110 ARG A N 1
ATOM 891 C CA . ARG A 1 110 ? -5.259 -1.628 -12.551 1.00 97.25 110 ARG A CA 1
ATOM 892 C C . ARG A 1 110 ? -5.435 -2.961 -11.818 1.00 97.25 110 ARG A C 1
ATOM 894 O O . ARG A 1 110 ? -5.993 -3.899 -12.383 1.00 97.25 110 ARG A O 1
ATOM 901 N N . CYS A 1 111 ? -5.004 -3.036 -10.559 1.00 97.62 111 CYS A N 1
ATOM 902 C CA . CYS A 1 111 ? -4.918 -4.260 -9.759 1.00 97.62 111 CYS A CA 1
ATOM 903 C C . CYS A 1 111 ? -6.181 -5.133 -9.764 1.00 97.62 111 CYS A C 1
ATOM 905 O O . CYS A 1 111 ? -6.069 -6.354 -9.803 1.00 97.62 111 CYS A O 1
ATOM 907 N N . GLY A 1 112 ? -7.375 -4.531 -9.740 1.00 96.25 112 GLY A N 1
ATOM 908 C CA . GLY A 1 112 ? -8.636 -5.276 -9.693 1.00 96.25 112 GLY A CA 1
ATOM 909 C C . GLY A 1 112 ? -8.901 -6.128 -10.936 1.00 96.25 112 GLY A C 1
ATOM 910 O O . GLY A 1 112 ? -9.552 -7.165 -10.834 1.00 96.25 112 GLY A O 1
ATOM 911 N N . GLU A 1 113 ? -8.367 -5.726 -12.091 1.00 95.94 113 GLU A N 1
ATOM 912 C CA . GLU A 1 113 ? -8.473 -6.492 -13.336 1.00 95.94 113 GLU A CA 1
ATOM 913 C C . GLU A 1 113 ? -7.209 -7.317 -13.578 1.00 95.94 113 GLU A C 1
ATOM 915 O O . GLU A 1 113 ? -7.285 -8.535 -13.740 1.00 95.94 113 GLU A O 1
ATOM 920 N N . ASP A 1 114 ? -6.038 -6.678 -13.539 1.00 97.44 114 ASP A N 1
ATOM 921 C CA . ASP A 1 114 ? -4.788 -7.312 -13.967 1.00 97.44 114 ASP A CA 1
ATOM 922 C C . ASP A 1 114 ? -4.325 -8.406 -12.996 1.00 97.44 114 ASP A C 1
ATOM 924 O O . ASP A 1 114 ? -3.739 -9.402 -13.425 1.00 97.44 114 ASP A O 1
ATOM 928 N N . LEU A 1 115 ? -4.629 -8.271 -11.697 1.00 98.12 115 LEU A N 1
ATOM 929 C CA . LEU A 1 115 ? -4.231 -9.268 -10.701 1.00 98.12 115 LEU A CA 1
ATOM 930 C C . LEU A 1 115 ? -5.275 -10.360 -10.486 1.00 98.12 115 LEU A C 1
ATOM 932 O O . LEU A 1 115 ? -5.011 -11.314 -9.763 1.00 98.12 115 LEU A O 1
ATOM 936 N N . LYS A 1 116 ? -6.459 -10.264 -11.100 1.00 96.88 116 LYS A N 1
ATOM 937 C CA . LYS A 1 116 ? -7.589 -11.177 -10.857 1.00 96.88 116 LYS A CA 1
ATOM 938 C C . LYS A 1 116 ? -7.276 -12.645 -11.159 1.00 96.88 116 LYS A C 1
ATOM 940 O O . LYS A 1 116 ? -7.891 -13.531 -10.575 1.00 96.88 116 LYS A O 1
ATOM 945 N N . ARG A 1 117 ? -6.348 -12.898 -12.085 1.00 97.06 117 ARG A N 1
ATOM 946 C CA . ARG A 1 117 ? -5.962 -14.250 -12.518 1.00 97.06 117 ARG A CA 1
ATOM 947 C C . ARG A 1 117 ? -5.015 -14.975 -11.557 1.00 97.06 117 ARG A C 1
ATOM 949 O O . ARG A 1 117 ? -4.853 -16.179 -11.708 1.00 97.06 117 ARG A O 1
ATOM 956 N N . PHE A 1 118 ? -4.396 -14.259 -10.621 1.00 98.19 118 PHE A N 1
ATOM 957 C CA . PHE A 1 118 ? -3.405 -14.812 -9.696 1.00 98.19 118 PHE A CA 1
ATOM 958 C C . PHE A 1 118 ? -4.044 -15.226 -8.367 1.00 98.19 118 PHE A C 1
ATOM 960 O O . PHE A 1 118 ? -5.043 -14.625 -7.936 1.00 98.19 118 PHE A O 1
ATOM 967 N N . SER A 1 119 ? -3.465 -16.238 -7.717 1.00 97.25 119 SER A N 1
ATOM 968 C CA . SER A 1 119 ? -3.879 -16.680 -6.379 1.00 97.25 119 SER A CA 1
ATOM 969 C C . SER A 1 119 ? -3.612 -15.606 -5.318 1.00 97.25 119 SER A C 1
ATOM 971 O O . SER A 1 119 ? -2.894 -14.634 -5.564 1.00 97.25 119 SER A O 1
ATOM 973 N N . ASP A 1 120 ? -4.220 -15.744 -4.137 1.00 96.69 120 ASP A N 1
ATOM 974 C CA . ASP A 1 120 ? -3.940 -14.833 -3.020 1.00 96.69 120 ASP A CA 1
ATOM 975 C C . ASP A 1 120 ? -2.465 -14.925 -2.595 1.00 96.69 120 ASP A C 1
ATOM 977 O O . ASP A 1 120 ? -1.835 -13.889 -2.401 1.00 96.69 120 ASP A O 1
ATOM 981 N N . GLU A 1 121 ? -1.879 -16.125 -2.559 1.00 96.00 121 GLU A N 1
ATOM 982 C CA . GLU A 1 121 ? -0.445 -16.340 -2.340 1.00 96.00 121 GLU A CA 1
ATOM 983 C C . GLU A 1 121 ? 0.429 -15.600 -3.360 1.00 96.00 121 GLU A C 1
ATOM 985 O O . GLU A 1 121 ? 1.305 -14.832 -2.968 1.00 96.00 121 GLU A O 1
ATOM 990 N N . GLN A 1 122 ? 0.170 -15.756 -4.662 1.00 97.12 122 GLN A N 1
ATOM 991 C CA . GLN A 1 122 ? 0.926 -15.062 -5.709 1.00 97.12 122 GLN A CA 1
ATOM 992 C C . GLN A 1 122 ? 0.831 -13.536 -5.586 1.00 97.12 122 GLN A C 1
ATOM 994 O O . GLN A 1 122 ? 1.835 -12.831 -5.705 1.00 97.12 122 GLN A O 1
ATOM 999 N N . VAL A 1 123 ? -0.373 -13.013 -5.321 1.00 98.06 123 VAL A N 1
ATOM 1000 C CA . VAL A 1 123 ? -0.569 -11.575 -5.095 1.00 98.06 123 VAL A CA 1
ATOM 1001 C C . VAL A 1 123 ? 0.177 -11.123 -3.843 1.00 98.06 123 VAL A C 1
ATOM 1003 O O . VAL A 1 123 ? 0.854 -10.099 -3.890 1.00 98.06 123 VAL A O 1
ATOM 1006 N N . GLY A 1 124 ? 0.099 -11.883 -2.751 1.00 96.69 124 GLY A N 1
ATOM 1007 C CA . GLY A 1 124 ? 0.832 -11.616 -1.517 1.00 96.69 124 GLY A CA 1
ATOM 1008 C C . GLY A 1 124 ? 2.337 -11.528 -1.750 1.00 96.69 124 GLY A C 1
ATOM 1009 O O . GLY A 1 124 ? 2.940 -10.510 -1.431 1.00 96.69 124 GLY A O 1
ATOM 1010 N N . LEU A 1 125 ? 2.935 -12.527 -2.397 1.00 95.50 125 LEU A N 1
ATOM 1011 C CA . LEU A 1 125 ? 4.372 -12.551 -2.688 1.00 95.50 125 LEU A CA 1
ATOM 1012 C C . LEU A 1 125 ? 4.817 -11.374 -3.566 1.00 95.50 125 LEU A C 1
ATOM 1014 O O . LEU A 1 125 ? 5.793 -10.694 -3.242 1.00 95.50 125 LEU A O 1
ATOM 1018 N N . GLY A 1 126 ? 4.087 -11.092 -4.648 1.00 96.50 126 GLY A N 1
ATOM 1019 C CA . GLY A 1 126 ? 4.410 -9.974 -5.536 1.00 96.50 126 GLY A CA 1
ATOM 1020 C C . GLY A 1 126 ? 4.269 -8.612 -4.853 1.00 96.50 126 GLY A C 1
ATOM 1021 O O . GLY A 1 126 ? 5.090 -7.720 -5.059 1.00 96.50 126 GLY A O 1
ATOM 1022 N N . LEU A 1 127 ? 3.266 -8.446 -3.987 1.00 97.19 127 LEU A N 1
ATOM 1023 C CA . LEU A 1 127 ? 3.115 -7.230 -3.190 1.00 97.19 127 LEU A CA 1
ATOM 1024 C C . LEU A 1 127 ? 4.180 -7.119 -2.087 1.00 97.19 127 LEU A C 1
ATOM 1026 O O . LEU A 1 127 ? 4.640 -6.010 -1.817 1.00 97.19 127 LEU A O 1
ATOM 1030 N N . ASN A 1 128 ? 4.624 -8.237 -1.501 1.00 95.62 128 ASN A N 1
ATOM 1031 C CA . ASN A 1 128 ? 5.725 -8.241 -0.538 1.00 95.62 128 ASN A CA 1
ATOM 1032 C C . ASN A 1 128 ? 7.005 -7.691 -1.179 1.00 95.62 128 ASN A C 1
ATOM 1034 O O . ASN A 1 128 ? 7.680 -6.853 -0.584 1.00 95.62 128 ASN A O 1
ATOM 1038 N N . TYR A 1 129 ? 7.278 -8.080 -2.430 1.00 95.06 129 TYR A N 1
ATOM 1039 C CA . TYR A 1 129 ? 8.400 -7.552 -3.206 1.00 95.06 129 TYR A CA 1
ATOM 1040 C C . TYR A 1 129 ? 8.335 -6.027 -3.392 1.00 95.06 129 TYR A C 1
ATOM 1042 O O . TYR A 1 129 ? 9.350 -5.338 -3.325 1.00 95.06 129 TYR A O 1
ATOM 1050 N N . LEU A 1 130 ? 7.135 -5.474 -3.600 1.00 95.62 130 LEU A N 1
ATOM 1051 C CA . LEU A 1 130 ? 6.953 -4.030 -3.766 1.00 95.62 130 LEU A CA 1
ATOM 1052 C C . LEU A 1 130 ? 7.117 -3.242 -2.462 1.00 95.62 130 LEU A C 1
ATOM 1054 O O . LEU A 1 130 ? 7.532 -2.085 -2.508 1.00 95.62 130 LEU A O 1
ATOM 1058 N N . MET A 1 131 ? 6.770 -3.826 -1.313 1.00 93.50 131 MET A N 1
ATOM 1059 C CA . MET A 1 131 ? 6.771 -3.106 -0.036 1.00 93.50 131 MET A CA 1
ATOM 1060 C C . MET A 1 131 ? 8.038 -3.316 0.801 1.00 93.50 131 MET A C 1
ATOM 1062 O O . MET A 1 131 ? 8.411 -2.413 1.543 1.00 93.50 131 MET A O 1
ATOM 1066 N N . SER A 1 132 ? 8.694 -4.476 0.712 1.00 92.69 132 SER A N 1
ATOM 1067 C CA . SER A 1 132 ? 9.753 -4.872 1.642 1.00 92.69 132 SER A CA 1
ATOM 1068 C C . SER A 1 132 ? 11.144 -4.621 1.068 1.00 92.69 132 SER A C 1
ATOM 1070 O O . SER A 1 132 ? 11.525 -5.164 0.033 1.00 92.69 132 SER A O 1
ATOM 1072 N N . ASN A 1 133 ? 11.953 -3.859 1.803 1.00 88.31 133 ASN A N 1
ATOM 1073 C CA . ASN A 1 133 ? 13.350 -3.605 1.442 1.00 88.31 133 ASN A CA 1
ATOM 1074 C C . ASN A 1 133 ? 14.281 -4.798 1.693 1.00 88.31 133 ASN A C 1
ATOM 1076 O O . ASN A 1 133 ? 15.474 -4.708 1.412 1.00 88.31 133 ASN A O 1
ATOM 1080 N N . ALA A 1 134 ? 13.765 -5.893 2.255 1.00 87.50 134 ALA A N 1
ATOM 1081 C CA . ALA A 1 134 ? 14.533 -7.115 2.444 1.00 87.50 134 ALA A CA 1
ATOM 1082 C C . ALA A 1 134 ? 14.687 -7.917 1.140 1.00 87.50 134 ALA A C 1
ATOM 1084 O O . ALA A 1 134 ? 15.565 -8.770 1.068 1.00 87.50 134 ALA A O 1
ATOM 1085 N N . VAL A 1 135 ? 13.831 -7.667 0.142 1.00 85.62 135 VAL A N 1
ATOM 1086 C CA . VAL A 1 135 ? 13.663 -8.544 -1.032 1.00 85.62 135 VAL A CA 1
ATOM 1087 C C . VAL A 1 135 ? 13.827 -7.829 -2.375 1.00 85.62 135 VAL A C 1
ATOM 1089 O O . VAL A 1 135 ? 14.028 -8.494 -3.387 1.00 85.62 135 VAL A O 1
ATOM 1092 N N . GLY A 1 136 ? 13.772 -6.494 -2.415 1.00 82.00 136 GLY A N 1
ATOM 1093 C CA . GLY A 1 136 ? 13.953 -5.738 -3.653 1.00 82.00 136 GLY A CA 1
ATOM 1094 C C . GLY A 1 136 ? 14.029 -4.223 -3.461 1.00 82.00 136 GLY A C 1
ATOM 1095 O O . GLY A 1 136 ? 13.729 -3.689 -2.394 1.00 82.00 136 GLY A O 1
ATOM 1096 N N . ASP A 1 137 ? 14.408 -3.519 -4.529 1.00 88.06 137 ASP A N 1
ATOM 1097 C CA . ASP A 1 137 ? 14.603 -2.060 -4.512 1.00 88.06 137 ASP A CA 1
ATOM 1098 C C . ASP A 1 137 ? 13.307 -1.262 -4.741 1.00 88.06 137 ASP A C 1
ATOM 1100 O O . ASP A 1 137 ? 13.246 -0.057 -4.463 1.00 88.06 137 ASP A O 1
ATOM 1104 N N . ALA A 1 138 ? 12.240 -1.921 -5.211 1.00 93.56 138 ALA A N 1
ATOM 1105 C CA . ALA A 1 138 ? 10.955 -1.290 -5.521 1.00 93.56 138 ALA A CA 1
ATOM 1106 C C . ALA A 1 138 ? 10.380 -0.507 -4.325 1.00 93.56 138 ALA A C 1
ATOM 1108 O O . ALA A 1 138 ? 9.811 0.577 -4.500 1.00 93.56 138 ALA A O 1
ATOM 1109 N N . SER A 1 139 ? 10.604 -1.008 -3.106 1.00 94.00 139 SER A N 1
ATOM 1110 C CA . SER A 1 139 ? 10.118 -0.421 -1.857 1.00 94.00 139 SER A CA 1
ATOM 1111 C C . SER A 1 139 ? 10.734 0.929 -1.508 1.00 94.00 139 SER A C 1
ATOM 1113 O O . SER A 1 139 ? 10.166 1.657 -0.695 1.00 94.00 139 SER A O 1
ATOM 1115 N N . CYS A 1 140 ? 11.897 1.253 -2.079 1.00 94.94 140 CYS A N 1
ATOM 1116 C CA . CYS A 1 140 ? 12.641 2.494 -1.847 1.00 94.94 140 CYS A CA 1
ATOM 1117 C C . CYS A 1 140 ? 12.496 3.493 -3.006 1.00 94.94 140 CYS A C 1
ATOM 1119 O O . CYS A 1 140 ? 12.909 4.645 -2.877 1.00 94.94 140 CYS A O 1
ATOM 1121 N N . ALA A 1 141 ? 11.913 3.075 -4.134 1.00 96.06 141 ALA A N 1
ATOM 1122 C CA . ALA A 1 141 ? 11.952 3.820 -5.389 1.00 96.06 141 ALA A CA 1
ATOM 1123 C C . ALA A 1 141 ? 11.393 5.250 -5.276 1.00 96.06 141 ALA A C 1
ATOM 1125 O O . ALA A 1 141 ? 12.001 6.194 -5.769 1.00 96.06 141 ALA A O 1
ATOM 1126 N N . ALA A 1 142 ? 10.277 5.445 -4.568 1.00 96.06 142 ALA A N 1
ATOM 1127 C CA . ALA A 1 142 ? 9.651 6.763 -4.411 1.00 96.06 142 ALA A CA 1
ATOM 1128 C C . ALA A 1 142 ? 10.401 7.716 -3.458 1.00 96.06 142 ALA A C 1
ATOM 1130 O O . ALA A 1 142 ? 10.032 8.887 -3.340 1.00 96.06 142 ALA A O 1
ATOM 1131 N N . ALA A 1 143 ? 11.426 7.238 -2.751 1.00 94.38 143 ALA A N 1
ATOM 1132 C CA . ALA A 1 143 ? 12.322 8.073 -1.955 1.00 94.38 143 ALA A CA 1
ATOM 1133 C C . ALA A 1 143 ? 13.634 8.406 -2.685 1.00 94.38 143 ALA A C 1
ATOM 1135 O O . ALA A 1 143 ? 14.424 9.207 -2.179 1.00 94.38 143 ALA A O 1
ATOM 1136 N N . ASP A 1 144 ? 13.872 7.807 -3.855 1.00 96.25 144 ASP A N 1
ATOM 1137 C CA . ASP A 1 144 ? 15.085 8.035 -4.628 1.00 96.25 144 ASP A CA 1
ATOM 1138 C C . ASP A 1 144 ? 15.153 9.487 -5.154 1.00 96.25 144 ASP A C 1
ATOM 1140 O O . ASP A 1 144 ? 14.146 10.016 -5.636 1.00 96.25 144 ASP A O 1
ATOM 1144 N N . PRO A 1 145 ? 16.324 10.158 -5.108 1.00 95.06 145 PRO A N 1
ATOM 1145 C CA . PRO A 1 145 ? 16.472 11.534 -5.587 1.00 95.06 145 PRO A CA 1
ATOM 1146 C C . PRO A 1 145 ? 16.140 11.755 -7.070 1.00 95.06 145 PRO A C 1
ATOM 1148 O O . PRO A 1 145 ? 15.896 12.897 -7.463 1.00 95.06 145 PRO A O 1
ATOM 1151 N N . SER A 1 146 ? 16.162 10.706 -7.899 1.00 96.56 146 SER A N 1
ATOM 1152 C CA . SER A 1 146 ? 15.786 10.774 -9.317 1.00 96.56 146 SER A CA 1
ATOM 1153 C C . SER A 1 146 ? 14.274 10.830 -9.547 1.00 96.56 146 SER A C 1
ATOM 1155 O O . SER A 1 146 ? 13.840 11.187 -10.644 1.00 96.56 146 SER A O 1
ATOM 1157 N N . VAL A 1 147 ? 13.465 10.517 -8.530 1.00 97.56 147 VAL A N 1
ATOM 1158 C CA . VAL A 1 147 ? 12.004 10.530 -8.616 1.00 97.56 147 VAL A CA 1
ATOM 1159 C C . VAL A 1 147 ? 11.455 11.878 -8.157 1.00 97.56 147 VAL A C 1
ATOM 1161 O O . VAL A 1 147 ? 11.747 12.371 -7.065 1.00 97.56 147 VAL A O 1
ATOM 1164 N N . SER A 1 148 ? 10.617 12.487 -8.999 1.00 96.19 148 SER A N 1
ATOM 1165 C CA . SER A 1 148 ? 9.934 13.731 -8.651 1.00 96.19 148 SER A CA 1
ATOM 1166 C C . SER A 1 148 ? 8.851 13.494 -7.593 1.00 96.19 148 SER A C 1
ATOM 1168 O O . SER A 1 148 ? 8.243 12.424 -7.518 1.00 96.19 148 SER A O 1
ATOM 1170 N N . ILE A 1 149 ? 8.554 14.515 -6.781 1.00 95.19 149 ILE A N 1
ATOM 1171 C CA . ILE A 1 149 ? 7.429 14.421 -5.840 1.00 95.19 149 ILE A CA 1
ATOM 1172 C C . ILE A 1 149 ? 6.100 14.210 -6.577 1.00 95.19 149 ILE A C 1
ATOM 1174 O O . ILE A 1 149 ? 5.245 13.495 -6.070 1.00 95.19 149 ILE A O 1
ATOM 1178 N N . ASP A 1 150 ? 5.952 14.758 -7.784 1.00 96.69 150 ASP A N 1
ATOM 1179 C CA . ASP A 1 150 ? 4.737 14.621 -8.587 1.00 96.69 150 ASP A CA 1
ATOM 1180 C C . ASP A 1 150 ? 4.511 13.167 -9.025 1.00 96.69 150 ASP A C 1
ATOM 1182 O O . ASP A 1 150 ? 3.399 12.655 -8.900 1.00 96.69 150 ASP A O 1
ATOM 1186 N N . ASP A 1 151 ? 5.563 12.465 -9.458 1.00 97.50 151 ASP A N 1
ATOM 1187 C CA . ASP A 1 151 ? 5.476 11.038 -9.800 1.00 97.50 151 ASP A CA 1
ATOM 1188 C C . ASP A 1 151 ? 5.136 10.190 -8.567 1.00 97.50 151 ASP A C 1
ATOM 1190 O O . ASP A 1 151 ? 4.262 9.321 -8.621 1.00 97.50 151 ASP A O 1
ATOM 1194 N N . ALA A 1 152 ? 5.769 10.480 -7.426 1.00 97.19 152 ALA A N 1
ATOM 1195 C CA . ALA A 1 152 ? 5.471 9.803 -6.168 1.00 97.19 152 ALA A CA 1
ATOM 1196 C C . ALA A 1 152 ? 4.022 10.056 -5.705 1.00 97.19 152 ALA A C 1
ATOM 1198 O O . ALA A 1 152 ? 3.350 9.139 -5.231 1.00 97.19 152 ALA A O 1
ATOM 1199 N N . MET A 1 153 ? 3.507 11.280 -5.860 1.00 97.88 153 MET A N 1
ATOM 1200 C CA . MET A 1 153 ? 2.121 11.615 -5.514 1.00 97.88 153 MET A CA 1
ATOM 1201 C C . MET A 1 153 ? 1.122 10.958 -6.458 1.00 97.88 153 MET A C 1
ATOM 1203 O O . MET A 1 153 ? 0.104 10.457 -5.991 1.00 97.88 153 MET A O 1
ATOM 1207 N N . ARG A 1 154 ? 1.437 10.851 -7.749 1.00 97.31 154 ARG A N 1
ATOM 1208 C CA . ARG A 1 154 ? 0.609 10.117 -8.711 1.00 97.31 154 ARG A CA 1
ATOM 1209 C C . ARG A 1 154 ? 0.475 8.637 -8.353 1.00 97.31 154 ARG A C 1
ATOM 1211 O O . ARG A 1 154 ? -0.616 8.080 -8.434 1.00 97.31 154 ARG A O 1
ATOM 1218 N N . MET A 1 155 ? 1.555 8.006 -7.894 1.00 97.94 155 MET A N 1
ATOM 1219 C CA . MET A 1 155 ? 1.496 6.646 -7.350 1.00 97.94 155 MET A CA 1
ATOM 1220 C C . MET A 1 155 ? 0.564 6.578 -6.130 1.00 97.94 155 MET A C 1
ATOM 1222 O O . MET A 1 155 ? -0.317 5.717 -6.063 1.00 97.94 155 MET A O 1
ATOM 1226 N N . MET A 1 156 ? 0.715 7.516 -5.190 1.00 97.75 156 MET A N 1
ATOM 1227 C CA . MET A 1 156 ? -0.105 7.583 -3.976 1.00 97.75 156 MET A CA 1
ATOM 1228 C C . MET A 1 156 ? -1.591 7.844 -4.253 1.00 97.75 156 MET A C 1
ATOM 1230 O O . MET A 1 156 ? -2.435 7.324 -3.528 1.00 97.75 156 MET A O 1
ATOM 1234 N N . GLU A 1 157 ? -1.935 8.588 -5.307 1.00 97.38 157 GLU A N 1
ATOM 1235 C CA . GLU A 1 157 ? -3.324 8.796 -5.748 1.00 97.38 157 GLU A CA 1
ATOM 1236 C C . GLU A 1 157 ? -4.017 7.482 -6.130 1.00 97.38 157 GLU A C 1
ATOM 1238 O O . GLU A 1 157 ? -5.219 7.317 -5.905 1.00 97.38 157 GLU A O 1
ATOM 1243 N N . HIS A 1 158 ? -3.266 6.527 -6.680 1.00 97.75 158 HIS A N 1
ATOM 1244 C CA . HIS A 1 158 ? -3.795 5.224 -7.069 1.00 97.75 158 HIS A CA 1
ATOM 1245 C C . HIS A 1 158 ? -3.701 4.176 -5.965 1.00 97.75 158 HIS A C 1
ATOM 1247 O O . HIS A 1 158 ? -4.436 3.190 -6.020 1.00 97.75 158 HIS A O 1
ATOM 1253 N N . PHE A 1 159 ? -2.880 4.390 -4.939 1.00 97.94 159 PHE A N 1
ATOM 1254 C CA . PHE A 1 159 ? -2.655 3.404 -3.888 1.00 97.94 159 PHE A CA 1
ATOM 1255 C C . PHE A 1 159 ? -3.940 2.932 -3.170 1.00 97.94 159 PHE A C 1
ATOM 1257 O O . PHE A 1 159 ? -4.106 1.720 -3.035 1.00 97.94 159 PHE A O 1
ATOM 1264 N N . PRO A 1 160 ? -4.936 3.782 -2.830 1.00 98.00 160 PRO A N 1
ATOM 1265 C CA . PRO A 1 160 ? -6.212 3.302 -2.283 1.00 98.00 160 PRO A CA 1
ATOM 1266 C C . PRO A 1 160 ? -6.975 2.337 -3.207 1.00 98.00 160 PRO A C 1
ATOM 1268 O O . PRO A 1 160 ? -7.772 1.520 -2.747 1.00 98.00 160 PRO A O 1
ATOM 1271 N N . THR A 1 161 ? -6.731 2.394 -4.520 1.00 98.06 161 THR A N 1
ATOM 1272 C CA . THR A 1 161 ? -7.335 1.466 -5.487 1.00 98.06 161 THR A CA 1
ATOM 1273 C C . THR A 1 161 ? -6.810 0.045 -5.307 1.00 98.06 161 THR A C 1
ATOM 1275 O O . THR A 1 161 ? -7.617 -0.874 -5.418 1.00 98.06 161 THR A O 1
ATOM 1278 N N . LEU A 1 162 ? -5.540 -0.149 -4.914 1.00 98.25 162 LEU A N 1
ATOM 1279 C CA . LEU A 1 162 ? -5.018 -1.470 -4.529 1.00 98.25 162 LEU A CA 1
ATOM 1280 C C . LEU A 1 162 ? -5.896 -2.118 -3.456 1.00 98.25 162 LEU A C 1
ATOM 1282 O O . LEU A 1 162 ? -6.332 -3.265 -3.578 1.00 98.25 162 LEU A O 1
ATOM 1286 N N . TRP A 1 163 ? -6.207 -1.339 -2.427 1.00 98.31 163 TRP A N 1
ATOM 1287 C CA . TRP A 1 163 ? -6.988 -1.800 -1.294 1.00 98.31 163 TRP A CA 1
ATOM 1288 C C . TRP A 1 163 ? -8.449 -2.042 -1.659 1.00 98.31 163 TRP A C 1
ATOM 1290 O O . TRP A 1 163 ? -9.006 -3.087 -1.344 1.00 98.31 163 TRP A O 1
ATOM 1300 N N . ARG A 1 164 ? -9.071 -1.109 -2.381 1.00 97.75 164 ARG A N 1
ATOM 1301 C CA . ARG A 1 164 ? -10.497 -1.178 -2.725 1.00 97.75 164 ARG A CA 1
ATOM 1302 C C . ARG A 1 164 ? -10.818 -2.209 -3.808 1.00 97.75 164 ARG A C 1
ATOM 1304 O O . ARG A 1 164 ? -11.874 -2.831 -3.748 1.00 97.75 164 ARG A O 1
ATOM 1311 N N . ALA A 1 165 ? -9.962 -2.339 -4.820 1.00 97.44 165 ALA A N 1
ATOM 1312 C CA . ALA A 1 165 ? -10.238 -3.135 -6.014 1.00 97.44 165 ALA A CA 1
ATOM 1313 C C . ALA A 1 165 ? -9.576 -4.520 -5.998 1.00 97.44 165 ALA A C 1
ATOM 1315 O O . ALA A 1 165 ? -10.049 -5.400 -6.710 1.00 97.44 165 ALA A O 1
ATOM 1316 N N . CYS A 1 166 ? -8.527 -4.733 -5.192 1.00 98.00 166 CYS A N 1
ATOM 1317 C CA . CYS A 1 166 ? -7.829 -6.018 -5.110 1.00 98.00 166 CYS A CA 1
ATOM 1318 C C . CYS A 1 166 ? -7.890 -6.634 -3.705 1.00 98.00 166 CYS A C 1
ATOM 1320 O O . CYS A 1 166 ? -8.515 -7.679 -3.531 1.00 98.00 166 CYS A O 1
ATOM 1322 N N . ILE A 1 167 ? -7.291 -5.993 -2.697 1.00 97.19 167 ILE A N 1
ATOM 1323 C CA . ILE A 1 167 ? -7.155 -6.580 -1.349 1.00 97.19 167 ILE A CA 1
ATOM 1324 C C . ILE A 1 167 ? -8.518 -6.776 -0.674 1.00 97.19 167 ILE A C 1
ATOM 1326 O O . ILE A 1 167 ? -8.840 -7.870 -0.222 1.00 97.19 167 ILE A O 1
ATOM 1330 N N . GLY A 1 168 ? -9.341 -5.728 -0.630 1.00 96.69 168 GLY A N 1
ATOM 1331 C CA . GLY A 1 168 ? -10.638 -5.730 0.040 1.00 96.69 168 GLY A CA 1
ATOM 1332 C C . GLY A 1 168 ? -11.556 -6.850 -0.452 1.00 96.69 168 GLY A C 1
ATOM 1333 O O . GLY A 1 168 ? -12.040 -7.615 0.377 1.00 96.69 168 GLY A O 1
ATOM 1334 N N . PRO A 1 169 ? -11.775 -7.008 -1.772 1.00 97.06 169 PRO A N 1
ATOM 1335 C CA . PRO A 1 169 ? -12.555 -8.120 -2.312 1.00 97.06 169 PRO A CA 1
ATOM 1336 C C . PRO A 1 169 ? -11.992 -9.509 -1.986 1.00 97.06 169 PRO A C 1
ATOM 1338 O O . PRO A 1 169 ? -12.778 -10.409 -1.696 1.00 97.06 169 PRO A O 1
ATOM 1341 N N . ARG A 1 170 ? -10.662 -9.688 -2.002 1.00 96.75 170 ARG A N 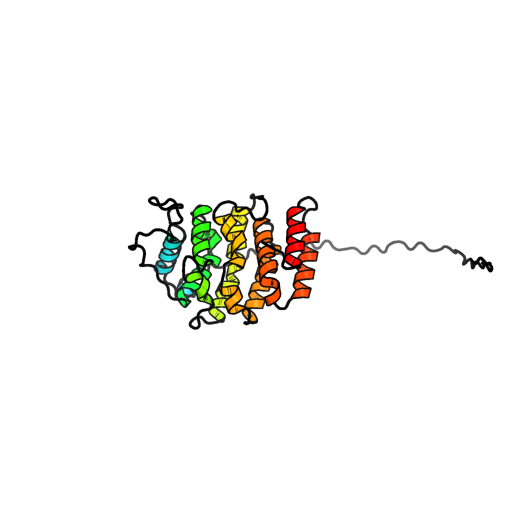1
ATOM 1342 C CA . ARG A 1 170 ? -10.008 -10.970 -1.675 1.00 96.75 170 ARG A CA 1
ATOM 1343 C C . ARG A 1 170 ? -10.142 -11.327 -0.191 1.00 96.75 170 ARG A C 1
ATOM 1345 O O . ARG A 1 170 ? -10.342 -12.487 0.147 1.00 96.75 170 ARG A O 1
ATOM 1352 N N . LEU A 1 171 ? -10.133 -10.327 0.693 1.00 94.75 171 LEU A N 1
ATOM 1353 C CA . LEU A 1 171 ? -10.205 -10.515 2.148 1.00 94.75 171 LEU A CA 1
ATOM 1354 C C . LEU A 1 171 ? -11.597 -10.263 2.759 1.00 94.75 171 LEU A C 1
ATOM 1356 O O . LEU A 1 171 ? -11.757 -10.366 3.972 1.00 94.75 171 LEU A O 1
ATOM 1360 N N . ALA A 1 172 ? -12.629 -9.961 1.963 1.00 91.75 172 ALA A N 1
ATOM 1361 C CA . ALA A 1 172 ? -13.951 -9.545 2.458 1.00 91.75 172 ALA A CA 1
ATOM 1362 C C . ALA A 1 172 ? -14.649 -10.569 3.378 1.00 91.75 172 ALA A C 1
ATOM 1364 O O . ALA A 1 172 ? -15.499 -10.188 4.181 1.00 91.75 172 ALA A O 1
ATOM 1365 N N . GLY A 1 173 ? -14.313 -11.856 3.253 1.00 86.69 173 GLY A N 1
ATOM 1366 C CA . GLY A 1 173 ? -14.847 -12.941 4.085 1.00 86.69 173 GLY A CA 1
ATOM 1367 C C . GLY A 1 173 ? -13.869 -13.484 5.127 1.00 86.69 173 GLY A C 1
ATOM 1368 O O . GLY A 1 173 ? -14.212 -14.425 5.840 1.00 86.69 173 GLY A O 1
ATOM 1369 N N . VAL A 1 174 ? -12.658 -12.934 5.203 1.00 87.31 174 VAL A N 1
ATOM 1370 C CA . VAL A 1 174 ? -11.634 -13.379 6.147 1.00 87.31 174 VAL A CA 1
ATOM 1371 C C . VAL A 1 174 ? -11.898 -12.720 7.496 1.00 87.31 174 VAL A C 1
ATOM 1373 O O . VAL A 1 174 ? -12.101 -11.511 7.588 1.00 87.31 174 VAL A O 1
ATOM 1376 N N . HIS A 1 175 ? -11.913 -13.530 8.551 1.00 83.94 175 HIS A N 1
ATOM 1377 C CA . HIS A 1 175 ? -12.034 -13.050 9.922 1.00 83.94 175 HIS A CA 1
ATOM 1378 C C . HIS A 1 175 ? -11.018 -13.784 10.789 1.00 83.94 175 HIS A C 1
ATOM 1380 O O . HIS A 1 175 ? -11.340 -14.758 11.472 1.00 83.94 175 HIS A O 1
ATOM 1386 N N . ASN A 1 176 ? -9.770 -13.329 10.716 1.00 82.75 176 ASN A N 1
ATOM 1387 C CA . ASN A 1 176 ? -8.690 -13.895 11.504 1.00 82.75 176 ASN A CA 1
ATOM 1388 C C . ASN A 1 176 ? -8.457 -13.080 12.773 1.00 82.75 176 ASN A C 1
ATOM 1390 O O . ASN A 1 176 ? -8.850 -11.915 12.918 1.00 82.75 176 ASN A O 1
ATOM 1394 N N . ARG A 1 177 ? -7.787 -13.722 13.728 1.00 87.88 177 ARG A N 1
ATOM 1395 C CA . ARG A 1 177 ? -7.230 -13.007 14.869 1.00 87.88 177 ARG A CA 1
ATOM 1396 C C . ARG A 1 177 ? -6.251 -11.957 14.339 1.00 87.88 177 ARG A C 1
ATOM 1398 O O . ARG A 1 177 ? -5.393 -12.280 13.526 1.00 87.88 177 ARG A O 1
ATOM 1405 N N . ILE A 1 178 ? -6.370 -10.720 14.820 1.00 90.31 178 ILE A N 1
ATOM 1406 C CA . ILE A 1 178 ? -5.466 -9.630 14.430 1.00 90.31 178 ILE A CA 1
ATOM 1407 C C . ILE A 1 178 ? -4.015 -10.047 14.718 1.00 90.31 178 ILE A C 1
ATOM 1409 O O . ILE A 1 178 ? -3.740 -10.630 15.771 1.00 90.31 178 ILE A O 1
ATOM 1413 N N . GLY A 1 179 ? -3.122 -9.795 13.760 1.00 81.56 179 GLY A N 1
ATOM 1414 C CA . GLY A 1 179 ? -1.725 -10.241 13.787 1.00 81.56 179 GLY A CA 1
ATOM 1415 C C . GLY A 1 179 ? -1.486 -11.652 13.234 1.00 81.56 179 GLY A C 1
ATOM 1416 O O . GLY A 1 179 ? -0.339 -12.079 13.148 1.00 81.56 179 GLY A O 1
ATOM 1417 N N . TYR A 1 180 ? -2.532 -12.383 12.833 1.00 80.88 180 TYR A N 1
ATOM 1418 C CA . TYR A 1 180 ? -2.406 -13.667 12.140 1.00 80.88 180 TYR A CA 1
ATOM 1419 C C . TYR A 1 180 ? -2.823 -13.505 10.674 1.00 80.88 180 TYR A C 1
ATOM 1421 O O . TYR A 1 180 ? -4.005 -13.348 10.363 1.00 80.88 180 TYR A O 1
ATOM 1429 N N . GLY A 1 181 ? -1.841 -13.542 9.771 1.00 72.12 181 GLY A N 1
ATOM 1430 C CA . GLY A 1 181 ? -2.072 -13.425 8.331 1.00 72.12 181 GLY A CA 1
ATOM 1431 C C . GLY A 1 181 ? -2.867 -14.605 7.759 1.00 72.12 181 GLY A C 1
ATOM 1432 O O . GLY A 1 181 ? -2.688 -15.753 8.164 1.00 72.12 181 GLY A O 1
ATOM 1433 N N . ASN A 1 182 ? -3.748 -14.322 6.796 1.00 83.44 182 ASN A N 1
ATOM 1434 C CA . ASN A 1 182 ? -4.372 -15.328 5.933 1.00 83.44 182 ASN A CA 1
ATOM 1435 C C . ASN A 1 182 ? -3.456 -15.637 4.740 1.00 83.44 182 ASN A C 1
ATOM 1437 O O . ASN A 1 182 ? -3.671 -15.104 3.651 1.00 83.44 182 ASN A O 1
ATOM 1441 N N . GLY A 1 183 ? -2.397 -16.408 4.982 1.00 90.50 183 GLY A N 1
ATOM 1442 C CA . GLY A 1 183 ? -1.348 -16.622 3.984 1.00 90.50 183 GLY A CA 1
ATOM 1443 C C . GLY A 1 183 ? -0.573 -15.341 3.666 1.00 90.50 183 GLY A C 1
ATOM 1444 O O . GLY A 1 183 ? -0.589 -14.375 4.442 1.00 90.50 183 GLY A O 1
ATOM 1445 N N . GLU A 1 184 ? 0.089 -15.325 2.512 1.00 93.38 184 GLU A N 1
ATOM 1446 C CA . GLU A 1 184 ? 0.973 -14.222 2.108 1.00 93.38 184 GLU A CA 1
ATOM 1447 C C . GLU A 1 184 ? 0.209 -12.910 1.899 1.00 93.38 184 GLU A C 1
ATOM 1449 O O . GLU A 1 184 ? 0.668 -11.848 2.316 1.00 93.38 184 GLU A O 1
ATOM 1454 N N . LEU A 1 185 ? -1.003 -12.957 1.333 1.00 95.56 185 LEU A N 1
ATOM 1455 C CA . LEU A 1 185 ? -1.800 -11.742 1.144 1.00 95.56 185 LEU A CA 1
ATOM 1456 C C . LEU A 1 185 ? -2.159 -11.090 2.482 1.00 95.56 185 LEU A C 1
ATOM 1458 O O . LEU A 1 185 ? -2.023 -9.877 2.634 1.00 95.56 185 LEU A O 1
ATOM 1462 N N . GLY A 1 186 ? -2.600 -11.886 3.461 1.00 94.44 186 GLY A N 1
ATOM 1463 C CA . GLY A 1 186 ? -2.918 -11.371 4.790 1.00 94.44 186 GLY A CA 1
ATOM 1464 C C . GLY A 1 186 ? -1.684 -10.843 5.525 1.00 94.44 186 GLY A C 1
ATOM 1465 O O . GLY A 1 186 ? -1.770 -9.796 6.164 1.00 94.44 186 GLY A O 1
ATOM 1466 N N . TYR A 1 187 ? -0.539 -11.524 5.395 1.00 93.25 187 TYR A N 1
ATOM 1467 C CA . TYR A 1 187 ? 0.743 -11.053 5.928 1.00 93.25 187 TYR A CA 1
ATOM 1468 C C . TYR A 1 187 ? 1.110 -9.677 5.365 1.00 93.25 187 TYR A C 1
ATOM 1470 O O . TYR A 1 187 ? 1.343 -8.740 6.127 1.00 93.25 187 TYR A O 1
ATOM 1478 N N . VAL A 1 188 ? 1.076 -9.524 4.040 1.00 94.56 188 VAL A N 1
ATOM 1479 C CA . VAL A 1 188 ? 1.398 -8.257 3.379 1.00 94.56 188 VAL A CA 1
ATOM 1480 C C . VAL A 1 188 ? 0.459 -7.133 3.791 1.00 94.56 188 VAL A C 1
ATOM 1482 O O . VAL A 1 188 ? 0.908 -6.025 4.073 1.00 94.56 188 VAL A O 1
ATOM 1485 N N . CYS A 1 189 ? -0.841 -7.410 3.885 1.00 94.56 189 CYS A N 1
ATOM 1486 C CA . CYS A 1 189 ? -1.808 -6.412 4.333 1.00 94.56 189 CYS A CA 1
ATOM 1487 C C . CYS A 1 189 ? -1.513 -5.931 5.756 1.00 94.56 189 CYS A C 1
ATOM 1489 O O . CYS A 1 189 ? -1.649 -4.741 6.033 1.00 94.56 189 CYS A O 1
ATOM 1491 N N . TYR A 1 190 ? -1.097 -6.835 6.644 1.00 94.44 190 TYR A N 1
ATOM 1492 C CA . TYR A 1 190 ? -0.741 -6.491 8.016 1.00 94.44 190 TYR A CA 1
ATOM 1493 C C . TYR A 1 190 ? 0.556 -5.673 8.082 1.00 94.44 190 TYR A C 1
ATOM 1495 O O . TYR A 1 190 ? 0.577 -4.605 8.685 1.00 94.44 190 TYR A O 1
ATOM 1503 N N . MET A 1 191 ? 1.607 -6.137 7.401 1.00 93.50 191 MET A N 1
ATOM 1504 C CA . MET A 1 191 ? 2.964 -5.602 7.538 1.00 93.50 191 MET A CA 1
ATOM 1505 C C . MET A 1 191 ? 3.258 -4.370 6.681 1.00 93.50 191 MET A C 1
ATOM 1507 O O . MET A 1 191 ? 4.283 -3.729 6.909 1.00 93.50 191 MET A O 1
ATOM 1511 N N . TRP A 1 192 ? 2.407 -4.022 5.705 1.00 94.81 192 TRP A N 1
ATOM 1512 C CA . TRP A 1 192 ? 2.726 -2.991 4.705 1.00 94.81 192 TRP A CA 1
ATOM 1513 C C . TRP A 1 192 ? 3.304 -1.719 5.310 1.00 94.81 192 TRP A C 1
ATOM 1515 O O . TRP A 1 192 ? 4.351 -1.242 4.886 1.00 94.81 192 TRP A O 1
ATOM 1525 N N . PHE A 1 193 ? 2.635 -1.160 6.313 1.00 93.81 193 PHE A N 1
ATOM 1526 C CA . PHE A 1 193 ? 3.046 0.116 6.889 1.00 93.81 193 PHE A CA 1
ATOM 1527 C C . PHE A 1 193 ? 4.170 0.005 7.924 1.00 93.81 193 PHE A C 1
ATOM 1529 O O . PHE A 1 193 ? 4.719 1.040 8.279 1.00 93.81 193 PHE A O 1
ATOM 1536 N N . ASP A 1 194 ? 4.527 -1.202 8.366 1.00 90.50 194 ASP A N 1
ATOM 1537 C CA . ASP A 1 194 ? 5.670 -1.443 9.256 1.00 90.50 194 ASP A CA 1
ATOM 1538 C C . ASP A 1 194 ? 6.978 -1.571 8.458 1.00 90.50 194 ASP A C 1
ATOM 1540 O O . ASP A 1 194 ? 8.000 -0.979 8.805 1.00 90.50 194 ASP A O 1
ATOM 1544 N N . VAL A 1 195 ? 6.942 -2.287 7.326 1.00 90.19 195 VAL A N 1
ATOM 1545 C CA . VAL A 1 195 ? 8.160 -2.594 6.555 1.00 90.19 195 VAL A CA 1
ATOM 1546 C C . VAL A 1 195 ? 8.418 -1.658 5.379 1.00 90.19 195 VAL A C 1
ATOM 1548 O O . VAL A 1 195 ? 9.531 -1.660 4.856 1.00 90.19 195 VAL A O 1
ATOM 1551 N N . TRP A 1 196 ? 7.440 -0.852 4.947 1.00 93.19 196 TRP A N 1
ATOM 1552 C CA . TRP A 1 196 ? 7.598 -0.002 3.764 1.00 93.19 196 TRP A CA 1
ATOM 1553 C C . TRP A 1 196 ? 8.455 1.244 4.051 1.00 93.19 196 TRP A C 1
ATOM 1555 O O . TRP A 1 196 ? 7.966 2.239 4.604 1.00 93.19 196 TRP A O 1
ATOM 1565 N N . PRO A 1 197 ? 9.736 1.266 3.626 1.00 90.50 197 PRO A N 1
ATOM 1566 C CA . PRO A 1 197 ? 10.694 2.282 4.058 1.00 90.50 197 PRO A CA 1
ATOM 1567 C C . PRO A 1 197 ? 10.370 3.664 3.487 1.00 90.50 197 PRO A C 1
ATOM 1569 O O . PRO A 1 197 ? 10.717 4.682 4.098 1.00 90.50 197 PRO A O 1
ATOM 1572 N N . THR A 1 198 ? 9.678 3.711 2.340 1.00 88.56 198 THR A N 1
ATOM 1573 C CA . THR A 1 198 ? 9.301 4.955 1.665 1.00 88.56 198 THR A CA 1
ATOM 1574 C C . THR A 1 198 ? 8.504 5.863 2.600 1.00 88.56 198 THR A C 1
ATOM 1576 O O . THR A 1 198 ? 8.701 7.081 2.563 1.00 88.56 198 THR A O 1
ATOM 1579 N N . PHE A 1 199 ? 7.662 5.308 3.486 1.00 86.12 199 PHE A N 1
ATOM 1580 C CA . PHE A 1 199 ? 6.931 6.127 4.449 1.00 86.12 199 PHE A CA 1
ATOM 1581 C C . PHE A 1 199 ? 7.891 6.951 5.311 1.00 86.12 199 PHE A C 1
ATOM 1583 O O . PHE A 1 199 ? 7.837 8.186 5.324 1.00 86.12 199 PHE A O 1
ATOM 1590 N N . TYR A 1 200 ? 8.799 6.266 6.010 1.00 88.00 200 TYR A N 1
ATOM 1591 C CA . TYR A 1 200 ? 9.736 6.919 6.909 1.00 88.00 200 TYR A CA 1
ATOM 1592 C C . TYR A 1 200 ? 10.664 7.855 6.136 1.00 88.00 200 TYR A C 1
ATOM 1594 O O . TYR A 1 200 ? 10.904 8.981 6.570 1.00 88.00 200 TYR A O 1
ATOM 1602 N N . GLN A 1 201 ? 11.165 7.448 4.972 1.00 92.12 201 GLN A N 1
ATOM 1603 C CA . GLN A 1 201 ? 12.081 8.257 4.164 1.00 92.12 201 GLN A CA 1
ATOM 1604 C C . GLN A 1 201 ? 11.444 9.579 3.704 1.00 92.12 201 GLN A C 1
ATOM 1606 O O . GLN A 1 201 ? 12.089 10.627 3.764 1.00 92.12 201 GLN A O 1
ATOM 1611 N N . ASN A 1 202 ? 10.155 9.564 3.354 1.00 92.44 202 ASN A N 1
ATOM 1612 C CA . ASN A 1 202 ? 9.420 10.745 2.900 1.00 92.44 202 ASN A CA 1
ATOM 1613 C C . ASN A 1 202 ? 8.643 11.481 4.009 1.00 92.44 202 ASN A C 1
ATOM 1615 O O . ASN A 1 202 ? 7.999 12.493 3.729 1.00 92.44 202 ASN A O 1
ATOM 1619 N N . ARG A 1 203 ? 8.758 11.067 5.280 1.00 91.94 203 ARG A N 1
ATOM 1620 C CA . ARG A 1 203 ? 8.002 11.619 6.430 1.00 91.94 203 ARG A CA 1
ATOM 1621 C C . ARG A 1 203 ? 8.094 13.137 6.624 1.00 91.94 203 ARG A C 1
ATOM 1623 O O . ARG A 1 203 ? 7.220 13.733 7.244 1.00 91.94 203 ARG A O 1
ATOM 1630 N N . ASN A 1 204 ? 9.151 13.773 6.118 1.00 92.12 204 ASN A N 1
ATOM 1631 C CA . ASN A 1 204 ? 9.352 15.220 6.236 1.00 92.12 204 ASN A CA 1
ATOM 1632 C C . ASN A 1 204 ? 8.681 16.022 5.106 1.00 92.12 204 ASN A C 1
ATOM 1634 O O . ASN A 1 204 ? 8.608 17.246 5.204 1.00 92.12 204 ASN A O 1
ATOM 1638 N N . LYS A 1 205 ? 8.186 15.366 4.048 1.00 94.50 205 LYS A N 1
ATOM 1639 C CA . LYS A 1 205 ? 7.507 16.013 2.917 1.00 94.50 205 LYS A CA 1
ATOM 1640 C C . LYS A 1 205 ? 6.023 16.236 3.264 1.00 94.50 205 LYS A C 1
ATOM 1642 O O . LYS A 1 205 ? 5.326 15.262 3.563 1.00 94.50 205 LYS A O 1
ATOM 1647 N N . PRO A 1 206 ? 5.511 17.482 3.284 1.00 95.62 206 PRO A N 1
ATOM 1648 C CA . PRO A 1 206 ? 4.108 17.758 3.611 1.00 95.62 206 PRO A CA 1
ATOM 1649 C C . PRO A 1 206 ? 3.104 17.022 2.717 1.00 95.62 206 PRO A C 1
ATOM 1651 O O . PRO A 1 206 ? 2.152 16.446 3.233 1.00 95.62 206 PRO A O 1
ATOM 1654 N N . GLU A 1 207 ? 3.358 16.973 1.411 1.00 96.19 207 GLU A N 1
ATOM 1655 C CA . GLU A 1 207 ? 2.515 16.314 0.410 1.00 96.19 207 GLU A CA 1
ATOM 1656 C C . GLU A 1 207 ? 2.386 14.816 0.700 1.00 96.19 207 GLU A C 1
ATOM 1658 O O . GLU A 1 207 ? 1.286 14.266 0.681 1.00 96.19 207 GLU A O 1
ATOM 1663 N N . TRP A 1 208 ? 3.500 14.178 1.075 1.00 95.50 208 TRP A N 1
ATOM 1664 C CA . TRP A 1 208 ? 3.528 12.767 1.452 1.00 95.50 208 TRP A CA 1
ATOM 1665 C C . TRP A 1 208 ? 2.704 12.493 2.711 1.00 95.50 208 TRP A C 1
ATOM 1667 O O . TRP A 1 208 ? 1.887 11.573 2.737 1.00 95.50 208 TRP A O 1
ATOM 1677 N N . ARG A 1 209 ? 2.865 13.317 3.755 1.00 95.94 209 ARG A N 1
ATOM 1678 C CA . ARG A 1 209 ? 2.068 13.193 4.987 1.00 95.94 209 ARG A CA 1
ATOM 1679 C C . ARG A 1 209 ? 0.576 13.364 4.718 1.00 95.94 209 ARG A C 1
ATOM 1681 O O . ARG A 1 209 ? -0.233 12.637 5.291 1.00 95.94 209 ARG A O 1
ATOM 1688 N N . ASP A 1 210 ? 0.212 14.294 3.842 1.00 97.31 210 ASP A N 1
ATOM 1689 C CA . ASP A 1 210 ? -1.179 14.523 3.459 1.00 97.31 210 ASP A CA 1
ATOM 1690 C C . ASP A 1 210 ? -1.753 13.363 2.640 1.00 97.31 210 ASP A C 1
ATOM 1692 O O . ASP A 1 210 ? -2.889 12.954 2.888 1.00 97.31 210 ASP A O 1
ATOM 1696 N N . ALA A 1 211 ? -0.979 12.799 1.710 1.00 97.56 211 ALA A N 1
ATOM 1697 C CA . ALA A 1 211 ? -1.376 11.623 0.941 1.00 97.56 211 ALA A CA 1
ATOM 1698 C C . ALA A 1 211 ? -1.582 10.398 1.844 1.00 97.56 211 ALA A C 1
ATOM 1700 O O . ALA A 1 211 ? -2.621 9.745 1.767 1.00 97.56 211 ALA A O 1
ATOM 1701 N N . MET A 1 212 ? -0.651 10.139 2.765 1.00 97.12 212 MET A N 1
ATOM 1702 C CA . MET A 1 212 ? -0.761 9.051 3.741 1.00 97.12 212 MET A CA 1
ATOM 1703 C C . MET A 1 212 ? -1.949 9.229 4.687 1.00 97.12 212 MET A C 1
ATOM 1705 O O . MET A 1 212 ? -2.675 8.278 4.957 1.00 97.12 212 MET A O 1
ATOM 1709 N N . TRP A 1 213 ? -2.197 10.453 5.160 1.00 97.88 213 TRP A N 1
ATOM 1710 C CA . TRP A 1 213 ? -3.384 10.743 5.962 1.00 97.88 213 TRP A CA 1
ATOM 1711 C C . TRP A 1 213 ? -4.678 10.424 5.202 1.00 97.88 213 TRP A C 1
ATOM 1713 O O . TRP A 1 213 ? -5.553 9.748 5.740 1.00 97.88 213 TRP A O 1
ATOM 1723 N N . ARG A 1 214 ? -4.796 10.868 3.942 1.00 98.12 214 ARG A N 1
ATOM 1724 C CA . ARG A 1 214 ? -5.968 10.568 3.101 1.00 98.12 214 ARG A CA 1
ATOM 1725 C C . ARG A 1 214 ? -6.126 9.070 2.864 1.00 98.12 214 ARG A C 1
ATOM 1727 O O . ARG A 1 214 ? -7.249 8.583 2.947 1.00 98.12 214 ARG A O 1
ATOM 1734 N N . LEU A 1 215 ? -5.022 8.358 2.630 1.00 98.12 215 LEU A N 1
ATOM 1735 C CA . LEU A 1 215 ? -5.017 6.904 2.507 1.00 98.12 215 LEU A CA 1
ATOM 1736 C C . LEU A 1 215 ? -5.608 6.257 3.762 1.00 98.12 215 LEU A C 1
ATOM 1738 O O . LEU A 1 215 ? -6.589 5.534 3.645 1.00 98.12 215 LEU A O 1
ATOM 1742 N N . PHE A 1 216 ? -5.088 6.551 4.957 1.00 98.38 216 PHE A N 1
ATOM 1743 C CA . PHE A 1 216 ? -5.592 5.939 6.193 1.00 98.38 216 PHE A CA 1
ATOM 1744 C C . PHE A 1 216 ? -7.073 6.236 6.445 1.00 98.38 216 PHE A C 1
ATOM 1746 O O . PHE A 1 216 ? -7.815 5.335 6.833 1.00 98.38 216 PHE A O 1
ATOM 1753 N N . VAL A 1 217 ? -7.523 7.469 6.181 1.00 98.44 217 VAL A N 1
ATOM 1754 C CA . VAL A 1 217 ? -8.949 7.829 6.259 1.00 98.44 217 VAL A CA 1
ATOM 1755 C C . VAL A 1 217 ? -9.782 6.974 5.301 1.00 98.44 217 VAL A C 1
ATOM 1757 O O . VAL A 1 217 ? -10.835 6.470 5.689 1.00 98.44 217 VAL A O 1
ATOM 1760 N N . GLU A 1 218 ? -9.321 6.795 4.061 1.00 98.25 218 GLU A N 1
ATOM 1761 C CA . GLU A 1 218 ? -10.031 5.990 3.071 1.00 98.25 218 GLU A CA 1
ATOM 1762 C C . GLU A 1 218 ? -10.068 4.511 3.472 1.00 98.25 218 GLU A C 1
ATOM 1764 O O . GLU A 1 218 ? -11.153 3.933 3.510 1.00 98.25 218 GLU A O 1
ATOM 1769 N N . LEU A 1 219 ? -8.928 3.919 3.839 1.00 98.19 219 LEU A N 1
ATOM 1770 C CA . LEU A 1 219 ? -8.827 2.512 4.242 1.00 98.19 219 LEU A CA 1
ATOM 1771 C C . LEU A 1 219 ? -9.718 2.190 5.442 1.00 98.19 219 LEU A C 1
ATOM 1773 O O . LEU A 1 219 ? -10.453 1.204 5.415 1.00 98.19 219 LEU A O 1
ATOM 1777 N N . LEU A 1 220 ? -9.730 3.053 6.460 1.00 97.81 220 LEU A N 1
ATOM 1778 C CA . LEU A 1 220 ? -10.559 2.856 7.647 1.00 97.81 220 LEU A CA 1
ATOM 1779 C C . LEU A 1 220 ? -12.066 2.929 7.329 1.00 97.81 220 LEU A C 1
ATOM 1781 O O . LEU A 1 220 ? -12.887 2.320 8.015 1.00 97.81 220 LEU A O 1
ATOM 1785 N N . SER A 1 221 ? -12.437 3.639 6.258 1.00 96.81 221 SER A N 1
ATOM 1786 C CA . SER A 1 221 ? -13.819 3.710 5.771 1.00 96.81 221 SER A CA 1
ATOM 1787 C C . SER A 1 221 ? -14.243 2.513 4.907 1.00 96.81 221 SER A C 1
ATOM 1789 O O . SER A 1 221 ? -15.436 2.354 4.634 1.00 96.81 221 SER A O 1
ATOM 1791 N N . MET A 1 222 ? -13.304 1.666 4.467 1.00 96.25 222 MET A N 1
ATOM 1792 C CA . MET A 1 222 ? -13.624 0.503 3.638 1.00 96.25 222 MET A CA 1
ATOM 1793 C C . MET A 1 222 ? -14.306 -0.586 4.481 1.00 96.25 222 MET A C 1
ATOM 1795 O O . MET A 1 222 ? -13.831 -0.892 5.573 1.00 96.25 222 MET A O 1
ATOM 1799 N N . PRO A 1 223 ? -15.387 -1.226 3.992 1.00 94.12 223 PRO A N 1
ATOM 1800 C CA . PRO A 1 223 ? -16.107 -2.266 4.728 1.00 94.12 223 PRO A CA 1
ATOM 1801 C C . PRO A 1 223 ? -15.393 -3.628 4.632 1.00 94.12 223 PRO A C 1
ATOM 1803 O O . PRO A 1 223 ? -15.990 -4.629 4.245 1.00 94.12 223 PRO A O 1
ATOM 1806 N N . CYS A 1 224 ? -14.098 -3.659 4.942 1.00 95.06 224 CYS A N 1
ATOM 1807 C CA . CYS A 1 224 ? -13.282 -4.865 5.007 1.00 95.06 224 CYS A CA 1
ATOM 1808 C C . CYS A 1 224 ? -12.413 -4.788 6.262 1.00 95.06 224 CYS A C 1
ATOM 1810 O O . CYS A 1 224 ? -11.559 -3.909 6.379 1.00 95.06 224 CYS A O 1
ATOM 1812 N N . ARG A 1 225 ? -12.639 -5.717 7.193 1.00 95.19 225 ARG A N 1
ATOM 1813 C CA . ARG A 1 225 ? -11.987 -5.723 8.504 1.00 95.19 225 ARG A CA 1
ATOM 1814 C C . ARG A 1 225 ? -10.465 -5.733 8.398 1.00 95.19 225 ARG A C 1
ATOM 1816 O O . ARG A 1 225 ? -9.813 -4.941 9.060 1.00 95.19 225 ARG A O 1
ATOM 1823 N N . GLU A 1 226 ? -9.903 -6.569 7.532 1.00 94.88 226 GLU A N 1
ATOM 1824 C CA . GLU A 1 226 ? -8.446 -6.674 7.371 1.00 94.88 226 GLU A CA 1
ATOM 1825 C C . GLU A 1 226 ? -7.825 -5.387 6.795 1.00 94.88 226 GLU A C 1
ATOM 1827 O O . GLU A 1 226 ? -6.736 -4.980 7.197 1.00 94.88 226 GLU A O 1
ATOM 1832 N N . VAL A 1 227 ? -8.551 -4.668 5.929 1.00 96.88 227 VAL A N 1
ATOM 1833 C CA . VAL A 1 227 ? -8.125 -3.344 5.437 1.00 96.88 227 VAL A CA 1
ATOM 1834 C C . VAL A 1 227 ? -8.159 -2.302 6.559 1.00 96.88 227 VAL A C 1
ATOM 1836 O O . VAL A 1 227 ? -7.244 -1.489 6.681 1.00 96.88 227 VAL A O 1
ATOM 1839 N N . GLN A 1 228 ? -9.184 -2.343 7.413 1.00 97.38 228 GLN A N 1
ATOM 1840 C CA . GLN A 1 228 ? -9.281 -1.468 8.583 1.00 97.38 228 GLN A CA 1
ATOM 1841 C C . GLN A 1 228 ? -8.160 -1.756 9.588 1.00 97.38 228 GLN A C 1
ATOM 1843 O O . GLN A 1 228 ? -7.538 -0.821 10.083 1.00 97.38 228 GLN A O 1
ATOM 1848 N N . VAL A 1 229 ? -7.856 -3.032 9.846 1.00 96.81 229 VAL A N 1
ATOM 1849 C CA . VAL A 1 229 ? -6.731 -3.456 10.694 1.00 96.81 229 VAL A CA 1
ATOM 1850 C C . VAL A 1 229 ? -5.412 -2.920 10.144 1.00 96.81 229 VAL A C 1
ATOM 1852 O O . VAL A 1 229 ? -4.659 -2.317 10.901 1.00 96.81 229 VAL A O 1
ATOM 1855 N N . SER A 1 230 ? -5.166 -3.048 8.837 1.00 96.62 230 SER A N 1
ATOM 1856 C CA . SER A 1 230 ? -3.975 -2.482 8.192 1.00 96.62 2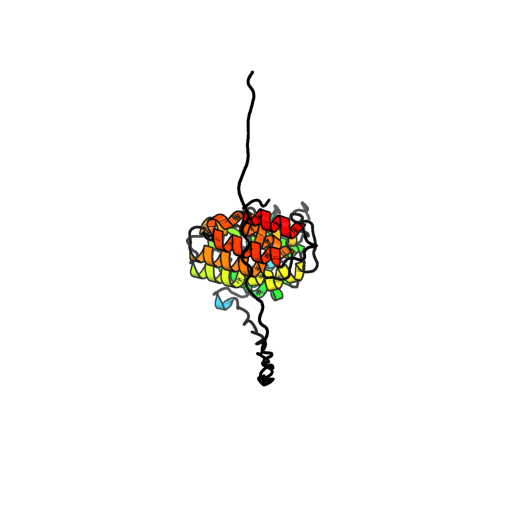30 SER A CA 1
ATOM 1857 C C . SER A 1 230 ? -3.872 -0.964 8.386 1.00 96.62 230 SER A C 1
ATOM 1859 O O . SER A 1 230 ? -2.824 -0.441 8.770 1.00 96.62 230 SER A O 1
ATOM 1861 N N . ALA A 1 231 ? -4.983 -0.240 8.210 1.00 97.94 231 ALA A N 1
ATOM 1862 C CA . ALA A 1 231 ? -5.028 1.205 8.424 1.00 97.94 231 ALA A CA 1
ATOM 1863 C C . ALA A 1 231 ? -4.719 1.594 9.877 1.00 97.94 231 ALA A C 1
ATOM 1865 O O . ALA A 1 231 ? -3.971 2.541 10.118 1.00 97.94 231 ALA A O 1
ATOM 1866 N N . LEU A 1 232 ? -5.281 0.865 10.847 1.00 98.25 232 LEU A N 1
ATOM 1867 C CA . LEU A 1 232 ? -5.024 1.071 12.273 1.00 98.25 232 LEU A CA 1
ATOM 1868 C C . LEU A 1 232 ? -3.570 0.761 12.629 1.00 98.25 232 LEU A C 1
ATOM 1870 O O . LEU A 1 232 ? -2.943 1.543 13.339 1.00 98.25 232 LEU A O 1
ATOM 1874 N N . HIS A 1 233 ? -3.022 -0.331 12.101 1.00 96.88 233 HIS A N 1
ATOM 1875 C CA . HIS A 1 233 ? -1.626 -0.705 12.293 1.00 96.88 233 HIS A CA 1
ATOM 1876 C C . HIS A 1 233 ? -0.694 0.406 11.786 1.00 96.88 233 HIS A C 1
ATOM 1878 O O . HIS A 1 233 ? 0.113 0.942 12.548 1.00 96.88 233 HIS A O 1
ATOM 1884 N N . GLY A 1 234 ? -0.903 0.872 10.550 1.00 96.69 234 GLY A N 1
ATOM 1885 C CA . GLY A 1 234 ? -0.152 1.997 9.993 1.00 96.69 234 GLY A CA 1
ATOM 1886 C C . GLY A 1 234 ? -0.315 3.294 10.790 1.00 96.69 234 GLY A C 1
ATOM 1887 O O . GLY A 1 234 ? 0.673 3.964 11.078 1.00 96.69 234 GLY A O 1
ATOM 1888 N N . LEU A 1 235 ? -1.528 3.645 11.232 1.00 97.31 235 LEU A N 1
ATOM 1889 C CA . LEU A 1 235 ? -1.740 4.805 12.111 1.00 97.31 235 LEU A CA 1
ATOM 1890 C C . LEU A 1 235 ? -1.003 4.673 13.451 1.00 97.31 235 LEU A C 1
ATOM 1892 O O . LEU A 1 235 ? -0.521 5.679 13.974 1.00 97.31 235 LEU A O 1
ATOM 1896 N N . GLY A 1 236 ? -0.903 3.462 13.996 1.00 96.56 236 GLY A N 1
ATOM 1897 C CA . GLY A 1 236 ? -0.197 3.190 15.240 1.00 96.56 236 GLY A CA 1
ATOM 1898 C C . GLY A 1 236 ? 1.318 3.379 15.127 1.00 96.56 236 GLY A C 1
ATOM 1899 O O . GLY A 1 236 ? 1.905 4.066 15.965 1.00 96.56 236 GLY A O 1
ATOM 1900 N N . HIS A 1 237 ? 1.947 2.849 14.076 1.00 94.50 237 HIS A N 1
ATOM 1901 C CA . HIS A 1 237 ? 3.388 3.022 13.843 1.00 94.50 237 HIS A CA 1
ATOM 1902 C C . HIS A 1 237 ? 3.733 4.449 13.395 1.00 94.50 237 HIS A C 1
ATOM 1904 O O . HIS A 1 237 ? 4.649 5.097 13.918 1.00 94.50 237 HIS A O 1
ATOM 1910 N N . GLU A 1 238 ? 2.937 4.979 12.470 1.00 93.81 238 GLU A N 1
ATOM 1911 C CA . GLU A 1 238 ? 3.335 6.126 11.665 1.00 93.81 238 GLU A CA 1
ATOM 1912 C C . GLU A 1 238 ? 2.598 7.428 11.996 1.00 93.81 238 GLU A C 1
ATOM 1914 O O . GLU A 1 238 ? 3.040 8.525 11.629 1.00 93.81 238 GLU A O 1
ATOM 1919 N N . GLY A 1 239 ? 1.499 7.358 12.752 1.00 94.50 239 GLY A N 1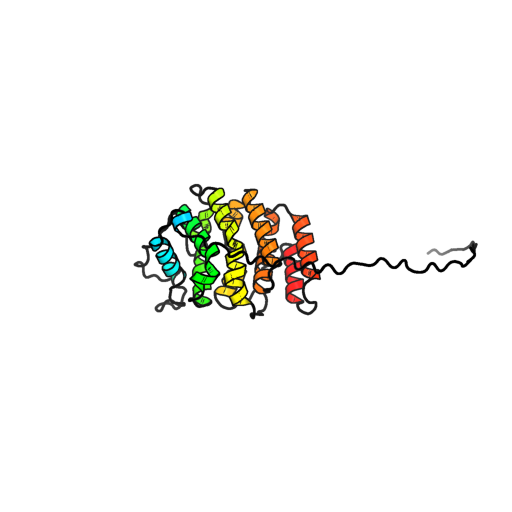
ATOM 1920 C CA . GLY A 1 239 ? 0.624 8.499 13.033 1.00 94.50 239 GLY A CA 1
ATOM 1921 C C . GLY A 1 239 ? 1.337 9.691 13.677 1.00 94.50 239 GLY A C 1
ATOM 1922 O O . GLY A 1 239 ? 0.997 10.848 13.406 1.00 94.50 239 GLY A O 1
ATOM 1923 N N . ARG A 1 240 ? 2.390 9.441 14.470 1.00 93.88 240 ARG A N 1
ATOM 1924 C CA . ARG A 1 240 ? 3.209 10.501 15.087 1.00 93.88 240 ARG A CA 1
ATOM 1925 C C . ARG A 1 240 ? 3.909 11.399 14.064 1.00 93.88 240 ARG A C 1
ATOM 1927 O O . ARG A 1 240 ? 4.137 12.573 14.349 1.00 93.88 240 ARG A O 1
ATOM 1934 N N . TYR A 1 241 ? 4.222 10.881 12.877 1.00 94.38 241 TYR A N 1
ATOM 1935 C CA . TYR A 1 241 ? 4.918 11.630 11.831 1.00 94.38 241 TYR A CA 1
ATOM 1936 C C . TYR A 1 241 ? 3.976 12.482 10.980 1.00 94.38 241 TYR A C 1
ATOM 1938 O O . TYR A 1 241 ? 4.410 13.468 10.385 1.00 94.38 241 TYR A O 1
ATOM 1946 N N . LEU A 1 242 ? 2.675 12.175 10.975 1.00 95.00 242 LEU A N 1
ATOM 1947 C CA . LEU A 1 242 ? 1.682 12.919 10.196 1.00 95.00 242 LEU A CA 1
ATOM 1948 C C . LEU A 1 242 ? 1.455 14.345 10.721 1.00 95.00 242 LEU A C 1
ATOM 1950 O O . LEU A 1 242 ? 0.977 15.198 9.981 1.00 95.00 242 LEU A O 1
ATOM 1954 N N . GLY A 1 243 ? 1.794 14.630 11.985 1.00 94.25 243 GLY A N 1
ATOM 1955 C CA . GLY A 1 243 ? 1.550 15.942 12.601 1.00 94.25 243 GLY A CA 1
ATOM 1956 C C . GLY A 1 243 ? 0.063 16.234 12.852 1.00 94.25 243 GLY A C 1
ATOM 1957 O O . GLY A 1 243 ? -0.331 17.394 12.931 1.00 94.25 243 GLY A O 1
ATOM 1958 N N . ARG A 1 244 ? -0.764 15.184 12.969 1.00 95.94 244 ARG A N 1
ATOM 1959 C CA . ARG A 1 244 ? -2.238 15.242 12.979 1.00 95.94 244 ARG A CA 1
ATOM 1960 C C . ARG A 1 244 ? -2.874 14.571 14.201 1.00 95.94 244 ARG A C 1
ATOM 1962 O O . ARG A 1 244 ? -3.958 14.012 14.106 1.00 95.94 244 ARG A O 1
ATOM 1969 N N . LYS A 1 245 ? -2.224 14.611 15.372 1.00 96.19 245 LYS A N 1
ATOM 1970 C CA . LYS A 1 245 ? -2.656 13.838 16.558 1.00 96.19 245 LYS A CA 1
ATOM 1971 C C . LYS A 1 245 ? -4.142 14.008 16.909 1.00 96.19 245 LYS A C 1
ATOM 1973 O O . LYS A 1 245 ? -4.812 13.017 17.165 1.00 96.19 245 LYS A O 1
ATOM 1978 N N . LYS A 1 246 ? -4.657 15.243 16.885 1.00 97.69 246 LYS A N 1
ATOM 1979 C CA . LYS A 1 246 ? -6.074 15.521 17.180 1.00 97.69 246 LYS A CA 1
ATOM 1980 C C . LYS A 1 246 ? -7.018 14.916 16.137 1.00 97.69 246 LYS A C 1
ATOM 1982 O O . LYS A 1 246 ? -8.047 14.365 16.511 1.00 97.69 246 LYS A O 1
ATOM 1987 N N . ASP A 1 247 ? -6.655 14.997 14.858 1.00 98.12 247 ASP A N 1
ATOM 1988 C CA . ASP A 1 247 ? -7.456 14.434 13.768 1.00 98.12 247 ASP A CA 1
ATOM 1989 C C . ASP A 1 247 ? -7.460 12.901 13.840 1.00 98.12 247 ASP A C 1
ATOM 1991 O O . ASP A 1 247 ? -8.507 12.286 13.669 1.00 98.12 247 ASP A O 1
ATOM 1995 N N . ILE A 1 248 ? -6.312 12.289 14.159 1.00 98.06 248 ILE A N 1
ATOM 1996 C CA . ILE A 1 248 ? -6.175 10.839 14.370 1.00 98.06 248 ILE A CA 1
ATOM 1997 C C . ILE A 1 248 ? -7.050 10.382 15.543 1.00 98.06 248 ILE A C 1
ATOM 1999 O O . ILE A 1 248 ? -7.804 9.423 15.402 1.00 98.06 248 ILE A O 1
ATOM 2003 N N . ASP A 1 249 ? -6.998 11.086 16.679 1.00 97.94 249 ASP A N 1
ATOM 2004 C CA . ASP A 1 249 ? -7.829 10.769 17.847 1.00 97.94 249 ASP A CA 1
ATOM 2005 C C . ASP A 1 249 ? -9.321 10.822 17.509 1.00 97.94 249 ASP A C 1
ATOM 2007 O O . ASP A 1 249 ? -10.071 9.915 17.866 1.00 97.94 249 ASP A O 1
ATOM 2011 N N . GLN A 1 250 ? -9.747 11.861 16.787 1.00 98.25 250 GLN A N 1
ATOM 2012 C CA . GLN A 1 250 ? -11.141 12.015 16.382 1.00 98.25 250 GLN A CA 1
ATOM 2013 C C . GLN A 1 250 ? -11.569 10.957 15.356 1.00 98.25 250 GLN A C 1
ATOM 2015 O O . GLN A 1 250 ? -12.689 10.445 15.441 1.00 98.25 250 GLN A O 1
ATOM 2020 N N . LEU A 1 251 ? -10.702 10.628 14.394 1.00 98.38 251 LEU A N 1
ATOM 2021 C CA . LEU A 1 251 ? -10.954 9.591 13.397 1.00 98.38 251 LEU A CA 1
ATOM 2022 C C . LEU A 1 251 ? -11.163 8.237 14.078 1.00 98.38 251 LEU A C 1
ATOM 2024 O O . LEU A 1 251 ? -12.178 7.590 13.830 1.00 98.38 251 LEU A O 1
ATOM 2028 N N . ILE A 1 252 ? -10.252 7.849 14.974 1.00 98.25 252 ILE A N 1
ATOM 2029 C CA . ILE A 1 252 ? -10.331 6.566 15.677 1.00 98.25 252 ILE A CA 1
ATOM 2030 C C . ILE A 1 252 ? -11.538 6.526 16.614 1.00 98.25 252 ILE A C 1
ATOM 2032 O O . ILE A 1 252 ? -12.268 5.542 16.602 1.00 98.25 252 ILE A O 1
ATOM 2036 N N . TYR A 1 253 ? -11.820 7.600 17.356 1.00 97.88 253 TYR A N 1
ATOM 2037 C CA . TYR A 1 253 ? -13.024 7.673 18.190 1.00 97.88 253 TYR A CA 1
ATOM 2038 C C . TYR A 1 253 ? -14.306 7.455 17.370 1.00 97.88 253 TYR A C 1
ATOM 2040 O O . TYR A 1 253 ? -15.197 6.701 17.762 1.00 97.88 253 TYR A O 1
ATOM 2048 N N . THR A 1 254 ? -14.388 8.093 16.199 1.00 97.75 254 THR A N 1
ATOM 2049 C CA . THR A 1 254 ? -15.541 7.961 15.294 1.00 97.75 254 THR A CA 1
ATOM 2050 C C . THR A 1 254 ? -15.635 6.552 14.711 1.00 97.75 254 THR A C 1
ATOM 2052 O O . THR A 1 254 ? -16.735 6.021 14.572 1.00 97.75 254 THR A O 1
ATOM 2055 N N . PHE A 1 255 ? -14.493 5.943 14.389 1.00 98.06 255 PHE A N 1
ATOM 2056 C CA . PHE A 1 255 ? -14.413 4.567 13.916 1.00 98.06 255 PHE A CA 1
ATOM 2057 C C . PHE A 1 255 ? -14.857 3.566 14.987 1.00 98.06 255 PHE A C 1
ATOM 2059 O O . PHE A 1 255 ? -15.741 2.763 14.728 1.00 98.06 255 PHE A O 1
ATOM 2066 N N . VAL A 1 256 ? -14.336 3.653 16.212 1.00 97.94 256 VAL A N 1
ATOM 2067 C CA . VAL A 1 256 ? -14.736 2.772 17.323 1.00 97.94 256 VAL A CA 1
ATOM 2068 C C . VAL A 1 256 ? -16.245 2.842 17.564 1.00 97.94 256 VAL A C 1
ATOM 2070 O O . VAL A 1 256 ? -16.887 1.813 17.752 1.00 97.94 256 VAL A O 1
ATOM 2073 N N . ALA A 1 257 ? -16.837 4.037 17.481 1.00 96.75 257 ALA A N 1
ATOM 2074 C CA . ALA A 1 257 ? -18.281 4.214 17.616 1.00 96.75 257 ALA A CA 1
ATOM 2075 C C . ALA A 1 257 ? -19.107 3.585 16.471 1.00 96.75 257 ALA A C 1
ATOM 2077 O O . ALA A 1 257 ? -20.314 3.399 16.638 1.00 96.75 257 ALA A O 1
ATOM 2078 N N . SER A 1 258 ? -18.500 3.290 15.315 1.00 95.62 258 SER A N 1
ATOM 2079 C CA . SER A 1 258 ? -19.165 2.645 14.174 1.00 95.62 258 SER A CA 1
ATOM 2080 C C . SER A 1 258 ? -18.932 1.133 14.091 1.00 95.62 258 SER A C 1
ATOM 2082 O O . SER A 1 258 ? -19.692 0.448 13.402 1.00 95.62 258 SER A O 1
ATOM 2084 N N . VAL A 1 259 ? -17.920 0.604 14.788 1.00 95.25 259 VAL A N 1
ATOM 2085 C CA . VAL A 1 259 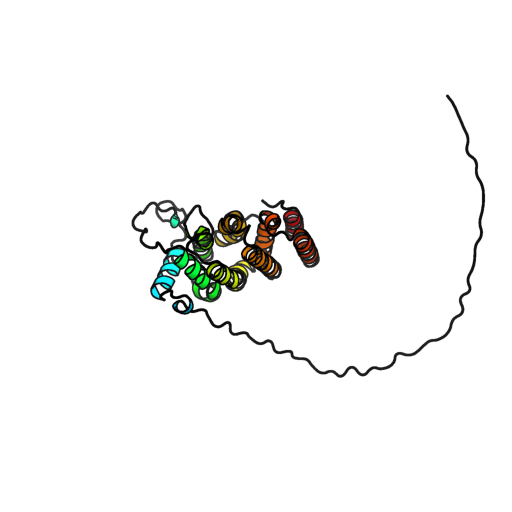? -17.645 -0.836 14.865 1.00 95.25 259 VAL A CA 1
ATOM 2086 C C . VAL A 1 259 ? -18.769 -1.545 15.627 1.00 95.25 259 VAL A C 1
ATOM 2088 O O . VAL A 1 259 ? -19.301 -1.043 16.619 1.00 95.25 259 VAL A O 1
ATOM 2091 N N . ALA A 1 260 ? -19.156 -2.733 15.155 1.00 92.31 260 ALA A N 1
ATOM 2092 C CA . ALA A 1 260 ? -20.138 -3.558 15.848 1.00 92.31 260 ALA A CA 1
ATOM 2093 C C . ALA A 1 260 ? -19.638 -3.893 17.260 1.00 92.31 260 ALA A C 1
ATOM 2095 O O . ALA A 1 260 ? -18.519 -4.372 17.421 1.00 92.31 260 ALA A O 1
ATOM 2096 N N . SER A 1 261 ? -20.488 -3.727 18.277 1.00 90.38 261 SER A N 1
ATOM 2097 C CA . SER A 1 261 ? -20.113 -3.957 19.682 1.00 90.38 261 SER A CA 1
ATOM 2098 C C . SER A 1 261 ? -19.669 -5.392 19.991 1.00 90.38 261 SER A C 1
ATOM 2100 O O . SER A 1 261 ? -19.203 -5.659 21.088 1.00 90.38 261 SER A O 1
ATOM 2102 N N . THR A 1 262 ? -19.862 -6.326 19.058 1.00 91.25 262 THR A N 1
ATOM 2103 C CA . THR A 1 262 ? -19.418 -7.720 19.152 1.00 91.25 262 THR A CA 1
ATOM 2104 C C . THR A 1 262 ? -17.987 -7.950 18.654 1.00 91.25 262 THR A C 1
ATOM 2106 O O . THR A 1 262 ? -17.459 -9.031 18.887 1.00 91.25 262 THR A O 1
ATOM 2109 N N . ASP A 1 263 ? -17.358 -6.995 17.958 1.00 94.44 263 ASP A N 1
ATOM 2110 C CA . ASP A 1 263 ? -15.955 -7.090 17.510 1.00 94.44 263 ASP A CA 1
ATOM 2111 C C . ASP A 1 263 ? -15.032 -6.337 18.480 1.00 94.44 263 ASP A C 1
ATOM 2113 O O . ASP A 1 263 ? -14.407 -5.329 18.144 1.00 94.44 263 ASP A O 1
ATOM 2117 N N . GLU A 1 264 ? -14.979 -6.826 19.722 1.00 95.62 264 GLU A N 1
ATOM 2118 C CA . GLU A 1 264 ? -14.147 -6.258 20.794 1.00 95.62 264 GLU A CA 1
ATOM 2119 C C . GLU A 1 264 ? -12.667 -6.204 20.393 1.00 95.62 264 GLU A C 1
ATOM 2121 O O . GLU A 1 264 ? -11.986 -5.221 20.666 1.00 95.62 264 GLU A O 1
ATOM 2126 N N . ALA A 1 265 ? -12.185 -7.207 19.650 1.00 95.88 265 ALA A N 1
ATOM 2127 C CA . ALA A 1 265 ? -10.798 -7.264 19.200 1.00 95.88 265 ALA A CA 1
ATOM 2128 C C . ALA A 1 265 ? -10.425 -6.084 18.287 1.00 95.88 265 ALA A C 1
ATOM 2130 O O . ALA A 1 265 ? -9.332 -5.535 18.414 1.00 95.88 265 ALA A O 1
ATOM 2131 N N . LEU A 1 266 ? -11.315 -5.681 17.373 1.00 96.62 266 LEU A N 1
ATOM 2132 C CA . LEU A 1 266 ? -11.080 -4.526 16.504 1.00 96.62 266 LEU A CA 1
ATOM 2133 C C . LEU A 1 266 ? -11.161 -3.201 17.274 1.00 96.62 266 LEU A C 1
ATOM 2135 O O . LEU A 1 266 ? -10.383 -2.290 16.993 1.00 96.62 266 LEU A O 1
ATOM 2139 N N . ILE A 1 267 ? -12.063 -3.103 18.255 1.00 97.69 267 ILE A N 1
ATOM 2140 C CA . ILE A 1 267 ? -12.179 -1.935 19.140 1.00 97.69 267 ILE A CA 1
ATOM 2141 C C . ILE A 1 267 ? -10.897 -1.758 19.962 1.00 97.69 267 ILE A C 1
ATOM 2143 O O . ILE A 1 267 ? -10.301 -0.679 19.941 1.00 97.69 267 ILE A O 1
ATOM 2147 N N . ASP A 1 268 ? -10.436 -2.820 20.625 1.00 97.44 268 ASP A N 1
ATOM 2148 C CA . ASP A 1 268 ? -9.216 -2.808 21.435 1.00 97.44 268 ASP A CA 1
ATOM 2149 C C . ASP A 1 268 ? -7.995 -2.444 20.589 1.00 97.44 268 ASP A C 1
ATOM 2151 O O . ASP A 1 268 ? -7.168 -1.620 20.987 1.00 97.44 268 ASP A O 1
ATOM 2155 N N . TYR A 1 269 ? -7.906 -3.010 19.383 1.00 97.81 269 TYR A N 1
ATOM 2156 C CA . TYR A 1 269 ? -6.815 -2.711 18.465 1.00 97.81 269 TYR A CA 1
ATOM 2157 C C . TYR A 1 269 ? -6.833 -1.255 17.992 1.00 97.81 269 TYR A C 1
ATOM 2159 O O . TYR A 1 269 ? -5.783 -0.617 17.918 1.00 97.81 269 TYR A O 1
ATOM 2167 N N . ALA A 1 270 ? -8.012 -0.690 17.723 1.00 98.12 270 ALA A N 1
ATOM 2168 C CA . ALA A 1 270 ? -8.143 0.714 17.352 1.00 98.12 270 ALA A CA 1
ATOM 2169 C C . ALA A 1 270 ? -7.707 1.652 18.489 1.00 98.12 270 ALA A C 1
ATOM 2171 O O . ALA A 1 270 ? -6.965 2.610 18.260 1.00 98.12 270 ALA A O 1
ATOM 2172 N N . GLU A 1 271 ? -8.100 1.358 19.729 1.00 97.62 271 GLU A N 1
ATOM 2173 C CA . GLU A 1 271 ? -7.673 2.127 20.902 1.00 97.62 271 GLU A CA 1
ATOM 2174 C C . GLU A 1 271 ? -6.167 2.007 21.177 1.00 97.62 271 GLU A C 1
ATOM 2176 O O . GLU A 1 271 ? -5.533 2.985 21.593 1.00 97.62 271 GLU A O 1
ATOM 2181 N N . ALA A 1 272 ? -5.576 0.843 20.904 1.00 97.62 272 ALA A N 1
ATOM 2182 C CA . ALA A 1 272 ? -4.136 0.635 20.975 1.00 97.62 272 ALA A CA 1
ATOM 2183 C C . ALA A 1 272 ? -3.399 1.436 19.883 1.00 97.62 272 ALA A C 1
ATOM 2185 O O . ALA A 1 272 ? -2.460 2.179 20.185 1.00 97.62 272 ALA A O 1
ATOM 2186 N N . ALA A 1 273 ? -3.881 1.395 18.636 1.00 97.69 273 ALA A N 1
ATOM 2187 C CA . ALA A 1 273 ? -3.374 2.203 17.525 1.00 97.69 273 ALA A CA 1
ATOM 2188 C C . ALA A 1 273 ? -3.426 3.708 17.820 1.00 97.69 273 ALA A C 1
ATOM 2190 O O . ALA A 1 273 ? -2.457 4.424 17.568 1.00 97.69 273 ALA A O 1
ATOM 2191 N N . ARG A 1 274 ? -4.498 4.198 18.455 1.00 96.62 274 ARG A N 1
ATOM 2192 C CA . ARG A 1 274 ? -4.628 5.609 18.874 1.00 96.62 274 ARG A CA 1
ATOM 2193 C C . ARG A 1 274 ? -3.512 6.071 19.813 1.00 96.62 274 ARG A C 1
ATOM 2195 O O . ARG A 1 274 ? -3.172 7.258 19.857 1.00 96.62 274 ARG A O 1
ATOM 2202 N N . GLN A 1 275 ? -2.956 5.138 20.577 1.00 95.25 275 GLN A N 1
ATOM 2203 C CA . GLN A 1 275 ? -1.866 5.359 21.526 1.00 95.25 275 GLN A CA 1
ATOM 2204 C C . GLN A 1 275 ? -0.486 5.046 20.927 1.00 95.25 275 GLN A C 1
ATOM 2206 O O . GLN A 1 275 ? 0.521 5.245 21.602 1.00 95.25 275 GLN A O 1
ATOM 2211 N N . GLY A 1 276 ? -0.429 4.591 19.672 1.00 94.06 276 GLY A N 1
ATOM 2212 C CA . GLY A 1 276 ? 0.797 4.124 19.029 1.00 94.06 276 GLY A CA 1
ATOM 2213 C C . GLY A 1 276 ? 1.318 2.802 19.597 1.00 94.06 276 GLY A C 1
ATOM 2214 O O . GLY A 1 276 ? 2.523 2.577 19.609 1.00 94.06 276 GLY A O 1
ATOM 2215 N N . MET A 1 277 ? 0.428 1.956 20.125 1.00 93.56 277 MET A N 1
ATOM 2216 C CA . MET A 1 277 ? 0.756 0.688 20.788 1.00 93.56 277 MET A CA 1
ATOM 2217 C C . MET A 1 277 ? 0.267 -0.511 19.971 1.00 93.56 277 MET A C 1
ATOM 2219 O O . MET A 1 277 ? -0.529 -1.318 20.440 1.00 93.56 277 MET A O 1
ATOM 2223 N N . VAL A 1 278 ? 0.730 -0.608 18.732 1.00 91.31 278 VAL A N 1
ATOM 2224 C CA . VAL A 1 278 ? 0.506 -1.767 17.857 1.00 91.31 278 VAL A CA 1
ATOM 2225 C C . VAL A 1 278 ? 1.773 -2.628 17.814 1.00 91.31 278 VAL A C 1
ATOM 2227 O O . VAL A 1 278 ? 2.843 -2.188 18.244 1.00 91.31 278 VAL A O 1
ATOM 2230 N N . GLN A 1 279 ? 1.630 -3.888 17.411 1.00 76.88 279 GLN A N 1
ATOM 2231 C CA . GLN A 1 279 ? 2.704 -4.883 17.310 1.00 76.88 279 GLN A CA 1
ATOM 2232 C C . GLN A 1 279 ? 2.659 -5.545 15.952 1.00 76.88 279 GLN A C 1
ATOM 2234 O O . GLN A 1 279 ? 1.524 -5.667 15.443 1.00 76.88 279 GLN A O 1
#

Secondary structure (DSSP, 8-state):
----------------------------------------------PPPPGGGGT--HHHHHHHHHHHHSS-SS-TTTSS-GGG---GGGTT----HHHHHHHHHHHHHHHHHHTTTS-HHHHHHHHHHHH-TTT-SGGGGGGSTTS-HHHHHHHHHHHHHIIIIIIHHHHTT--PPTT--SHHHHHHHHHHHHH-HHHHHHTT-HHHHHHHHHHHHHHHHSS-HHHHHHHHHHHHHHGGGTT-HHHHHHHHHHHHTTS-TT-HHHHHHHHHHHTT---

Foldseek 3Di:
DDDDDDDDDDDDDDDDDDDDDDDDDDDDDDDDDPPPPPPDPPPPPPPQDDCVNLPHDPVLLVVLLCLQQVDDLADPPPRHQPLPDPPPPSPPNDDALLVLLSSLLNCLRCVLPSVPPGDLSSVLRSLCQCAAPVRHDNLCSCLDPVHDVVSNLSSLVSNLSCCQRPLQVVQVPPDDQQPDAPHSNRVCLQCRLVRRVNCVSCLVPLSSLVSLVVSLLSQCPRNGLSSVNSSLNNLLQRVVSSVCLVVLLVSLVVSLVVDDPVPVSSNVSSVCSNVSNDD

Radius of gyration: 27.84 Å; chains: 1; bounding box: 74×56×97 Å

pLDDT: mean 83.67, std 22.17, range [31.27, 98.56]

Sequence (279 aa):
MFHINNPLEGGEATARHKFEPHRVNEPLKEKRDMASNKKSKKNQTQTLLLPADLGISDSLYATCVTFLFDRPEKDELNGEAWYWSLDADEHEFNPSPIEWVKLQTLIFARCGEDLKRFSDEQVGLGLNYLMSNAVGDASCAAADPSVSIDDAMRMMEHFPTLWRACIGPRLAGVHNRIGYGNGELGYVCYMWFDVWPTFYQNRNKPEWRDAMWRLFVELLSMPCREVQVSALHGLGHEGRYLGRKKDIDQLIYTFVASVASTDEALIDYAEAARQGMVQ